Protein AF-A0A2D5E3L3-F1 (afdb_monomer_lite)

Foldseek 3Di:
DDPLVVLLVCLVVDQEDELQPLCPVSQDLVSLQPGAHEYEAAQLLLVLLLVLCCLQPQPDDDCVGCVPCPSVVCRVVSVPDDLQVSSVCCLPDPPSSVSSLVSNLCSVPRNVHPYYHYLQCCLPPVLVSVQCVCVSVVHDSPCSVVVNVCPPLVNVVVVRVSSPPSDRPCSVVRHDPVSLVSCCVVCVVSCVSVVHDRDD

Sequence (200 aa):
MNYSKRGAWHLRACRVVMIMDHHPPNASPEMLARTTLVHVTRDPRGILASMLKSQRETHPLGPRYDTLGEMARNRPLLQNLDDADGYRLLLEKSTLLALAIESMIRLEEVGCPVDRIDFRDISTDPGNAIERILRGIGVSTDDVESLADEFSFAKLHQGNPHYRRGNPDSWQEELPDDVIRGFEEKWGHELKTLGYSATT

Structure (mmCIF, N/CA/C/O backbone):
data_AF-A0A2D5E3L3-F1
#
_entry.id   AF-A0A2D5E3L3-F1
#
loop_
_atom_site.group_PDB
_atom_site.id
_atom_site.type_symbol
_atom_site.label_atom_id
_atom_site.label_alt_id
_atom_site.label_comp_id
_atom_site.label_asym_id
_atom_site.label_entity_id
_atom_site.label_seq_id
_atom_site.pdbx_PDB_ins_code
_atom_site.Cartn_x
_atom_site.Cartn_y
_atom_site.Cartn_z
_atom_site.occupancy
_atom_site.B_iso_or_equiv
_atom_site.auth_seq_id
_atom_site.auth_comp_id
_atom_site.auth_asym_id
_atom_site.auth_atom_id
_atom_site.pdbx_PDB_model_num
ATOM 1 N N . MET A 1 1 ? -9.335 23.818 -7.874 1.00 35.38 1 MET A N 1
ATOM 2 C CA . MET A 1 1 ? -10.198 23.322 -6.775 1.00 35.38 1 MET A CA 1
ATOM 3 C C . MET A 1 1 ? -9.299 23.117 -5.559 1.00 35.38 1 MET A C 1
ATOM 5 O O . MET A 1 1 ? -8.257 22.500 -5.713 1.00 35.38 1 MET A O 1
ATOM 9 N N . ASN A 1 2 ? -9.600 23.735 -4.414 1.00 28.56 2 ASN A N 1
ATOM 10 C CA . ASN A 1 2 ? -8.670 23.841 -3.277 1.00 28.56 2 ASN A CA 1
ATOM 11 C C . ASN A 1 2 ? -8.584 22.506 -2.504 1.00 28.56 2 ASN A C 1
ATOM 13 O O . ASN A 1 2 ? -9.492 22.176 -1.739 1.00 28.56 2 ASN A O 1
ATOM 17 N N . TYR A 1 3 ? -7.518 21.729 -2.725 1.00 36.19 3 TYR A N 1
ATOM 18 C CA . TYR A 1 3 ? -7.307 20.392 -2.143 1.00 36.19 3 TYR A CA 1
ATOM 19 C C . TYR A 1 3 ? -7.198 20.397 -0.605 1.00 36.19 3 TYR A C 1
ATOM 21 O O . TYR A 1 3 ? -7.532 19.397 0.029 1.00 36.19 3 TYR A O 1
ATOM 29 N N . SER A 1 4 ? -6.850 21.536 0.009 1.00 41.84 4 SER A N 1
ATOM 30 C CA . SER A 1 4 ? -6.738 21.683 1.470 1.00 41.84 4 SER A CA 1
ATOM 31 C C . SER A 1 4 ? -8.055 21.458 2.218 1.00 41.84 4 SER A C 1
ATOM 33 O O . SER A 1 4 ? -8.056 20.963 3.342 1.00 41.84 4 SER A O 1
ATOM 35 N N . LYS A 1 5 ? -9.203 21.756 1.593 1.00 36.62 5 LYS A N 1
ATOM 36 C CA . LYS A 1 5 ? -10.511 21.560 2.232 1.00 36.62 5 LYS A CA 1
ATOM 37 C C . LYS A 1 5 ? -10.951 20.095 2.247 1.00 36.62 5 LYS A C 1
ATOM 39 O O . LYS A 1 5 ? -11.719 19.735 3.126 1.00 36.62 5 LYS A O 1
ATOM 44 N N . ARG A 1 6 ? -10.479 19.233 1.335 1.00 43.97 6 ARG A N 1
ATOM 45 C CA . ARG A 1 6 ? -10.877 17.809 1.324 1.00 43.97 6 ARG A CA 1
ATOM 46 C C . ARG A 1 6 ? -10.203 16.991 2.427 1.00 43.97 6 ARG A C 1
ATOM 48 O O . ARG A 1 6 ? -10.877 16.147 3.001 1.00 43.97 6 ARG A O 1
ATOM 55 N N . GLY A 1 7 ? -8.944 17.276 2.773 1.00 46.84 7 GLY A N 1
ATOM 56 C CA . GLY A 1 7 ? -8.207 16.523 3.802 1.00 46.84 7 GLY A CA 1
ATOM 57 C C . GLY A 1 7 ? -8.892 16.534 5.175 1.00 46.84 7 GLY A C 1
ATOM 58 O O . GLY A 1 7 ? -9.075 15.485 5.783 1.00 46.84 7 GLY A O 1
ATOM 59 N N . ALA A 1 8 ? -9.383 17.701 5.609 1.00 44.09 8 ALA A N 1
ATOM 60 C CA . ALA A 1 8 ? -10.059 17.859 6.899 1.00 44.09 8 ALA A CA 1
ATOM 61 C C . ALA A 1 8 ? -11.408 17.127 6.995 1.00 44.09 8 ALA A C 1
ATOM 63 O O . ALA A 1 8 ? -11.760 16.609 8.051 1.00 44.09 8 ALA A O 1
ATOM 64 N N . TRP A 1 9 ? -12.180 17.098 5.904 1.00 40.19 9 TRP A N 1
ATOM 65 C CA . TRP A 1 9 ? -13.462 16.387 5.861 1.00 40.19 9 TRP A CA 1
ATOM 66 C C . TRP A 1 9 ? -13.275 14.881 5.682 1.00 40.19 9 TRP A C 1
ATOM 68 O O . TRP A 1 9 ? -14.024 14.111 6.272 1.00 40.19 9 TRP A O 1
ATOM 78 N N . HIS A 1 10 ? -12.259 14.469 4.922 1.00 50.12 10 HIS A N 1
ATOM 79 C CA . HIS A 1 10 ? -11.917 13.065 4.740 1.00 50.12 10 HIS A CA 1
ATOM 80 C C . HIS A 1 10 ? -11.450 12.434 6.054 1.00 50.12 10 HIS A C 1
ATOM 82 O O . HIS A 1 10 ? -12.023 11.434 6.442 1.00 50.12 10 HIS A O 1
ATOM 88 N N . LEU A 1 11 ? -10.549 13.060 6.820 1.00 48.69 11 LEU A N 1
ATOM 89 C CA . LEU A 1 11 ? -10.131 12.530 8.130 1.00 48.69 11 LEU A CA 1
ATOM 90 C C . LEU A 1 11 ? -11.222 12.600 9.210 1.00 48.69 11 LEU A C 1
ATOM 92 O O . LEU A 1 11 ? -11.260 11.770 10.111 1.00 48.69 11 LEU A O 1
ATOM 96 N N . ARG A 1 12 ? -12.162 13.552 9.115 1.00 47.97 12 ARG A N 1
ATOM 97 C CA . ARG A 1 12 ? -13.342 13.576 10.000 1.00 47.97 12 ARG A CA 1
ATOM 98 C C . ARG A 1 12 ? -14.332 12.438 9.724 1.00 47.97 12 ARG A C 1
ATOM 100 O O . ARG A 1 12 ? -15.100 12.105 10.623 1.00 47.97 12 ARG A O 1
ATOM 107 N N . ALA A 1 13 ? -14.342 11.881 8.511 1.00 47.16 13 ALA A N 1
ATOM 108 C CA . ALA A 1 13 ? -15.278 10.838 8.081 1.00 47.16 13 ALA A CA 1
ATOM 109 C C . ALA A 1 13 ? -14.630 9.446 7.945 1.00 47.16 13 ALA A C 1
ATOM 111 O O . ALA A 1 13 ? -15.299 8.438 8.148 1.00 47.16 13 ALA A O 1
ATOM 112 N N . CYS A 1 14 ? -13.335 9.384 7.638 1.00 54.25 14 CYS A N 1
ATOM 113 C CA . CYS A 1 14 ? -12.550 8.171 7.455 1.00 54.25 14 CYS A CA 1
ATOM 114 C C . CYS A 1 14 ? -11.608 8.017 8.649 1.00 54.25 14 CYS A C 1
ATOM 116 O O . CYS A 1 14 ? -10.538 8.617 8.706 1.00 54.25 14 CYS A O 1
ATOM 118 N N . ARG A 1 15 ? -12.047 7.209 9.617 1.00 63.22 15 ARG A N 1
ATOM 119 C CA . ARG A 1 15 ? -11.246 6.770 10.771 1.00 63.22 15 ARG A CA 1
ATOM 120 C C . ARG A 1 15 ? -10.336 5.583 10.436 1.00 63.22 15 ARG A C 1
ATOM 122 O O . ARG A 1 15 ? -9.608 5.118 11.298 1.00 63.22 15 ARG A O 1
ATOM 129 N N . VAL A 1 16 ? -10.388 5.093 9.198 1.00 65.56 16 VAL A N 1
ATOM 130 C CA . VAL A 1 16 ? -9.480 4.082 8.646 1.00 65.56 16 VAL A CA 1
ATOM 131 C C . VAL A 1 16 ? -8.620 4.781 7.603 1.00 65.56 16 VAL A C 1
ATOM 133 O O . VAL A 1 16 ? -9.177 5.409 6.702 1.00 65.56 16 VAL A O 1
ATOM 136 N N . VAL A 1 17 ? -7.298 4.694 7.739 1.00 66.25 17 VAL A N 1
ATOM 137 C CA . VAL A 1 17 ? -6.346 5.260 6.772 1.00 66.25 17 VAL A CA 1
ATOM 138 C C . VAL A 1 17 ? -5.588 4.121 6.113 1.00 66.25 17 VAL A C 1
ATOM 140 O O . VAL A 1 17 ? -4.998 3.279 6.794 1.00 66.25 17 VAL A O 1
ATOM 143 N N . MET A 1 18 ? -5.641 4.090 4.785 1.00 67.50 18 MET A N 1
ATOM 144 C CA . MET A 1 18 ? -5.058 3.034 3.966 1.00 67.50 18 MET A CA 1
ATOM 145 C C . MET A 1 18 ? -3.671 3.428 3.449 1.00 67.50 18 MET A C 1
ATOM 147 O O . MET A 1 18 ? -3.381 4.598 3.212 1.00 67.50 18 MET A O 1
ATOM 151 N N . ILE A 1 19 ? -2.863 2.409 3.147 1.00 57.47 19 ILE A N 1
ATOM 152 C CA . ILE A 1 19 ? -1.499 2.454 2.574 1.00 57.47 19 ILE A CA 1
ATOM 153 C C . ILE A 1 19 ? -1.327 3.463 1.415 1.00 57.47 19 ILE A C 1
ATOM 155 O O . ILE A 1 19 ? -0.241 3.995 1.200 1.00 57.47 19 ILE A O 1
ATOM 159 N N . MET A 1 20 ? -2.394 3.704 0.644 1.00 55.12 20 MET A N 1
ATOM 160 C CA . MET A 1 20 ? -2.412 4.519 -0.580 1.00 55.12 20 MET A CA 1
ATOM 161 C C . MET A 1 20 ? -3.377 5.709 -0.493 1.00 55.12 20 MET A C 1
ATOM 163 O O . MET A 1 20 ? -3.682 6.322 -1.518 1.00 55.12 20 MET A O 1
ATOM 167 N N . ASP A 1 21 ? -3.892 6.061 0.688 1.00 53.91 21 ASP A N 1
ATOM 168 C CA . ASP A 1 21 ? -4.568 7.348 0.819 1.00 53.91 21 ASP A CA 1
ATOM 169 C C . ASP A 1 21 ? -3.501 8.410 0.562 1.00 53.91 21 ASP A C 1
ATOM 171 O O . ASP A 1 21 ? -2.666 8.684 1.403 1.00 53.91 21 ASP A O 1
ATOM 175 N N . HIS A 1 22 ? -3.444 8.972 -0.644 1.00 46.47 22 HIS A N 1
ATOM 176 C CA . HIS A 1 22 ? -2.397 9.913 -1.064 1.00 46.47 22 HIS A CA 1
ATOM 177 C C . HIS A 1 22 ? -2.663 11.349 -0.572 1.00 46.47 22 HIS A C 1
ATOM 179 O O . HIS A 1 22 ? -2.295 12.337 -1.212 1.00 46.47 22 HIS A O 1
ATOM 185 N N . HIS A 1 23 ? -3.329 11.486 0.575 1.00 46.00 23 HIS A N 1
ATOM 186 C CA . HIS A 1 23 ? -3.684 12.765 1.183 1.00 46.00 23 HIS A CA 1
ATOM 187 C C . HIS A 1 23 ? -3.379 12.981 2.686 1.00 46.00 23 HIS A C 1
ATOM 189 O O . HIS A 1 23 ? -3.618 14.111 3.126 1.00 46.00 23 HIS A O 1
ATOM 195 N N . PRO A 1 24 ? -2.759 12.071 3.473 1.00 45.06 24 PRO A N 1
ATOM 196 C CA . PRO A 1 24 ? -2.183 12.450 4.749 1.00 45.06 24 PRO A CA 1
ATOM 197 C C . PRO A 1 24 ? -1.051 13.482 4.626 1.00 45.06 24 PRO A C 1
ATOM 199 O O . PRO A 1 24 ? -0.939 14.239 5.589 1.00 45.06 24 PRO A O 1
ATOM 202 N N . PRO A 1 25 ? -0.298 13.695 3.507 1.00 46.97 25 PRO A N 1
ATOM 203 C CA . PRO A 1 25 ? 0.613 14.846 3.440 1.00 46.97 25 PRO A CA 1
ATOM 204 C C . PRO A 1 25 ? -0.103 16.198 3.600 1.00 46.97 25 PRO A C 1
ATOM 206 O O . PRO A 1 25 ? 0.522 17.164 4.022 1.00 46.97 25 PRO A O 1
ATOM 209 N N . ASN A 1 26 ? -1.419 16.267 3.362 1.00 52.16 26 ASN A N 1
ATOM 210 C CA . ASN A 1 26 ? -2.200 17.497 3.529 1.00 52.16 26 ASN A CA 1
ATOM 211 C C . ASN A 1 26 ? -2.910 17.612 4.888 1.00 52.16 26 ASN A C 1
ATOM 213 O O . ASN A 1 26 ? -3.549 18.632 5.153 1.00 52.16 26 ASN A O 1
ATOM 217 N N . ALA A 1 27 ? -2.836 16.590 5.740 1.00 61.41 27 ALA A N 1
ATOM 218 C CA . ALA A 1 27 ? -3.304 16.683 7.114 1.00 61.41 27 ALA A CA 1
ATOM 219 C C . ALA A 1 27 ? -2.216 17.336 7.962 1.00 61.41 27 ALA A C 1
ATOM 221 O O . ALA A 1 27 ? -1.055 16.926 7.896 1.00 61.41 27 ALA A O 1
ATOM 222 N N . SER A 1 28 ? -2.557 18.356 8.749 1.00 72.31 28 SER A N 1
ATOM 223 C CA . SER A 1 28 ? -1.582 18.927 9.679 1.00 72.31 28 SER A CA 1
ATOM 224 C C . SER A 1 28 ? -1.271 17.915 10.795 1.00 72.31 28 SER A C 1
A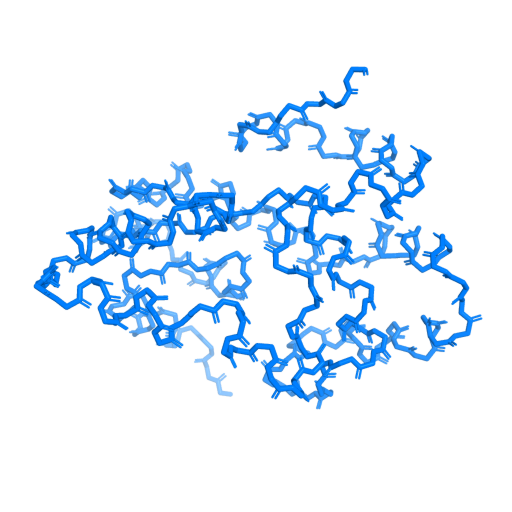TOM 226 O O . SER A 1 28 ? -2.141 17.098 11.121 1.00 72.31 28 SER A O 1
ATOM 228 N N . PRO A 1 29 ? -0.064 17.930 11.390 1.00 76.19 29 PRO A N 1
ATOM 229 C CA . PRO A 1 29 ? 0.255 17.091 12.547 1.00 76.19 29 PRO A CA 1
ATOM 230 C C . PRO A 1 29 ? -0.804 17.174 13.657 1.00 76.19 29 PRO A C 1
ATOM 232 O O . PRO A 1 29 ? -1.205 16.158 14.213 1.00 76.19 29 PRO A O 1
ATOM 235 N N . GLU A 1 30 ? -1.344 18.369 13.909 1.00 77.62 30 GLU A N 1
ATOM 236 C CA . GLU A 1 30 ? -2.382 18.599 14.919 1.00 77.62 30 GLU A CA 1
ATOM 237 C C . GLU A 1 30 ? -3.710 17.924 14.561 1.00 77.62 30 GLU A C 1
ATOM 239 O O . GLU A 1 30 ? -4.467 17.543 15.451 1.00 77.62 30 GLU A O 1
ATOM 244 N N . MET A 1 31 ? -4.024 17.804 13.269 1.00 76.19 31 MET A N 1
ATOM 245 C CA . MET A 1 31 ? -5.219 17.105 12.806 1.00 76.19 31 MET A CA 1
ATOM 246 C C . MET A 1 31 ? -5.063 15.594 12.947 1.00 76.19 31 MET A C 1
ATOM 248 O O . MET A 1 31 ? -5.985 14.945 13.437 1.00 76.19 31 MET A O 1
ATOM 252 N N . LEU A 1 32 ? -3.908 15.052 12.550 1.00 76.44 32 LEU A N 1
ATOM 253 C CA . LEU A 1 32 ? -3.607 13.626 12.690 1.00 76.44 32 LEU A CA 1
ATOM 254 C C . LEU A 1 32 ? -3.669 13.207 14.162 1.00 76.44 32 LEU A C 1
ATOM 256 O O . LEU A 1 32 ? -4.454 12.331 14.500 1.00 76.44 32 LEU A O 1
ATOM 260 N N . ALA A 1 33 ? -2.979 13.933 15.045 1.00 76.62 33 ALA A N 1
ATOM 261 C CA . ALA A 1 33 ? -2.922 13.634 16.478 1.00 76.62 33 ALA A CA 1
ATOM 262 C C . ALA A 1 33 ? -4.274 13.740 17.218 1.00 76.62 33 ALA A C 1
ATOM 264 O O . ALA 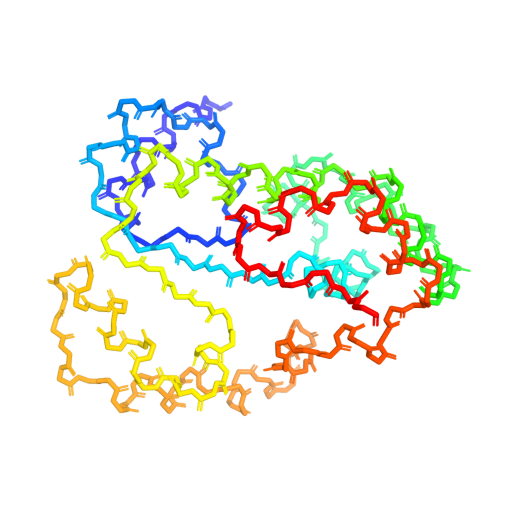A 1 33 ? -4.405 13.281 18.349 1.00 76.62 33 ALA A O 1
ATOM 265 N N . ARG A 1 34 ? -5.284 14.393 16.625 1.00 77.50 34 ARG A N 1
ATOM 266 C CA . ARG A 1 34 ? -6.628 14.560 17.218 1.00 77.50 34 ARG A CA 1
ATOM 267 C C . ARG A 1 34 ? -7.677 13.624 16.629 1.00 77.50 34 ARG A C 1
ATOM 269 O O . ARG A 1 34 ? -8.828 13.664 17.065 1.00 77.50 34 ARG A O 1
ATOM 276 N N . THR A 1 35 ? -7.320 12.847 15.614 1.00 77.31 35 THR A N 1
ATOM 277 C CA . THR A 1 35 ? -8.258 11.968 14.919 1.00 77.31 35 THR A CA 1
ATOM 278 C C . THR A 1 35 ? -8.094 10.550 15.451 1.00 77.31 35 THR A C 1
ATOM 280 O O . THR A 1 35 ? -6.980 10.068 15.598 1.00 77.31 35 THR A O 1
ATOM 283 N N . THR A 1 36 ? -9.198 9.863 15.743 1.00 81.19 36 THR A N 1
ATOM 284 C CA . THR A 1 36 ? -9.159 8.417 16.001 1.00 81.19 36 THR A CA 1
ATOM 285 C C . THR A 1 36 ? -8.894 7.699 14.684 1.00 81.19 36 THR A C 1
ATOM 287 O O . THR A 1 36 ? -9.712 7.802 13.768 1.00 81.19 36 THR A O 1
ATOM 290 N N . LEU A 1 37 ? -7.762 7.001 14.596 1.00 85.44 37 LEU A N 1
ATOM 291 C CA . LEU A 1 37 ? -7.298 6.341 13.379 1.00 85.44 37 LEU A CA 1
ATOM 292 C C . LEU A 1 37 ? -7.040 4.856 13.634 1.00 85.44 37 LEU A C 1
ATOM 294 O O . LEU A 1 37 ? -6.372 4.506 14.599 1.00 85.44 37 LEU A O 1
ATOM 298 N N . VAL A 1 38 ? -7.510 4.006 12.732 1.00 89.06 38 VAL A N 1
ATOM 299 C CA . VAL A 1 38 ? -6.985 2.659 12.511 1.00 89.06 38 VAL A CA 1
ATOM 300 C C . VAL A 1 38 ? -6.103 2.734 11.273 1.00 89.06 38 VAL A C 1
ATOM 302 O O . VAL A 1 38 ? -6.556 3.179 10.213 1.00 89.06 38 VAL A O 1
ATOM 305 N N . HIS A 1 39 ? -4.842 2.338 11.407 1.00 90.00 39 HIS A N 1
ATOM 306 C CA . HIS A 1 39 ? -3.888 2.380 10.306 1.00 90.00 39 HIS A CA 1
ATOM 307 C C . HIS A 1 39 ? -3.756 0.998 9.678 1.00 90.00 39 HIS A C 1
ATOM 309 O O . HIS A 1 39 ? -3.364 0.038 10.341 1.00 90.00 39 HIS A O 1
ATOM 315 N N . VAL A 1 40 ? -4.086 0.898 8.391 1.00 90.56 40 VAL A N 1
ATOM 316 C CA . VAL A 1 40 ? -3.851 -0.322 7.620 1.00 90.56 40 VAL A CA 1
ATOM 317 C C . VAL A 1 40 ? -2.485 -0.222 6.957 1.00 90.56 40 VAL A C 1
ATOM 319 O O . VAL A 1 40 ? -2.252 0.704 6.181 1.00 90.56 40 VAL A O 1
ATOM 322 N N . THR A 1 41 ? -1.599 -1.179 7.234 1.00 92.12 41 THR A N 1
ATOM 323 C CA . THR A 1 41 ? -0.235 -1.229 6.682 1.00 92.12 41 THR A CA 1
ATOM 324 C C . THR A 1 41 ? -0.044 -2.390 5.719 1.00 92.12 41 THR A C 1
ATOM 326 O O . THR A 1 41 ? -0.832 -3.331 5.674 1.00 92.12 41 THR A O 1
ATOM 329 N N . ARG A 1 42 ? 1.016 -2.327 4.914 1.00 93.50 42 ARG A N 1
ATOM 330 C CA . ARG A 1 42 ? 1.516 -3.454 4.121 1.00 93.50 42 ARG A CA 1
ATOM 331 C C . ARG A 1 42 ? 3.012 -3.308 3.944 1.00 93.50 42 ARG A C 1
ATOM 333 O O . ARG A 1 42 ? 3.497 -2.184 3.822 1.00 93.50 42 ARG A O 1
ATOM 340 N N . ASP A 1 43 ? 3.712 -4.436 3.864 1.00 94.75 43 ASP A N 1
ATOM 341 C CA . ASP A 1 43 ? 5.134 -4.458 3.533 1.00 94.75 43 ASP A CA 1
ATOM 342 C C . ASP A 1 43 ? 5.392 -3.644 2.245 1.00 94.75 43 ASP A C 1
ATOM 344 O O . ASP A 1 43 ? 4.813 -3.965 1.196 1.00 94.75 43 ASP A O 1
ATOM 348 N N . PRO A 1 44 ? 6.235 -2.594 2.290 1.00 95.06 44 PRO A N 1
ATOM 349 C CA . PRO A 1 44 ? 6.561 -1.780 1.124 1.00 95.06 44 PRO A CA 1
ATOM 350 C C . PRO A 1 44 ? 7.077 -2.565 -0.088 1.00 95.06 44 PRO A C 1
ATOM 352 O O . PRO A 1 44 ? 6.816 -2.172 -1.228 1.00 95.06 44 PRO A O 1
ATOM 355 N N . ARG A 1 45 ? 7.724 -3.716 0.122 1.00 95.50 45 ARG A N 1
ATOM 356 C CA . ARG A 1 45 ? 8.134 -4.625 -0.962 1.00 95.50 45 ARG A CA 1
ATOM 357 C C . ARG A 1 45 ? 6.915 -5.258 -1.635 1.00 95.50 45 ARG A C 1
ATOM 359 O O . ARG A 1 45 ? 6.828 -5.312 -2.860 1.00 95.50 45 ARG A O 1
ATOM 366 N N . GLY A 1 46 ? 5.908 -5.631 -0.846 1.00 94.19 46 GLY A N 1
ATOM 367 C CA . GLY A 1 46 ? 4.592 -6.057 -1.328 1.00 94.19 46 GLY A CA 1
ATOM 368 C C . GLY A 1 46 ? 3.847 -4.969 -2.108 1.00 94.19 46 GLY A C 1
ATOM 369 O O . GLY A 1 46 ? 3.134 -5.279 -3.069 1.00 94.19 46 GLY A O 1
ATOM 370 N N . ILE A 1 47 ? 4.027 -3.697 -1.737 1.00 93.62 47 ILE A N 1
ATOM 371 C CA . ILE A 1 47 ? 3.500 -2.557 -2.501 1.00 93.62 47 ILE A CA 1
ATOM 372 C C . ILE A 1 47 ? 4.187 -2.499 -3.868 1.00 93.62 47 ILE A C 1
ATOM 374 O O . ILE A 1 47 ? 3.483 -2.557 -4.874 1.00 93.62 47 ILE A O 1
ATOM 378 N N . LEU A 1 48 ? 5.525 -2.484 -3.927 1.00 95.00 48 LEU A N 1
ATOM 379 C CA . LEU A 1 48 ? 6.283 -2.487 -5.189 1.00 95.00 48 LEU A CA 1
ATOM 380 C C . LEU A 1 48 ? 5.887 -3.662 -6.099 1.00 95.00 48 LEU A C 1
ATOM 382 O O . LEU A 1 48 ? 5.576 -3.456 -7.275 1.00 95.00 48 LEU A O 1
ATOM 386 N N . ALA A 1 49 ? 5.802 -4.874 -5.544 1.00 93.88 49 ALA A N 1
ATOM 387 C CA . ALA A 1 49 ? 5.361 -6.069 -6.266 1.00 93.88 49 ALA A CA 1
ATOM 388 C C . ALA A 1 49 ? 3.959 -5.886 -6.881 1.00 93.88 49 ALA A C 1
ATOM 390 O O . ALA A 1 49 ? 3.687 -6.276 -8.018 1.00 93.88 49 ALA A O 1
ATOM 391 N N . SER A 1 50 ? 3.055 -5.232 -6.145 1.00 91.75 50 SER A N 1
ATOM 392 C CA . SER A 1 50 ? 1.710 -4.896 -6.616 1.00 91.75 50 SER A CA 1
ATOM 393 C C . SER A 1 50 ? 1.684 -3.748 -7.633 1.00 91.75 50 SER A C 1
ATOM 395 O O . SER A 1 50 ? 0.773 -3.704 -8.466 1.00 91.75 50 SER A O 1
ATOM 397 N N . MET A 1 51 ? 2.646 -2.824 -7.566 1.00 92.19 51 MET A N 1
ATOM 398 C CA . MET A 1 51 ? 2.694 -1.625 -8.403 1.00 92.19 51 MET A CA 1
ATOM 399 C C . MET A 1 51 ? 2.978 -1.936 -9.867 1.00 92.19 51 MET A C 1
ATOM 401 O O . MET A 1 51 ? 2.429 -1.267 -10.738 1.00 92.19 51 MET A O 1
ATOM 405 N N . LEU A 1 52 ? 3.777 -2.965 -10.161 1.00 94.25 52 LEU A N 1
ATOM 406 C CA . LEU A 1 52 ? 4.099 -3.309 -11.546 1.00 94.25 52 LEU A CA 1
ATOM 407 C C . LEU A 1 52 ? 2.837 -3.545 -12.376 1.00 94.25 52 LEU A C 1
ATOM 409 O O . LEU A 1 52 ? 2.602 -2.855 -13.367 1.00 94.25 52 LEU A O 1
ATOM 413 N N . LYS A 1 53 ? 1.968 -4.452 -11.924 1.00 91.44 53 LYS A N 1
ATOM 414 C CA . LYS A 1 53 ? 0.724 -4.762 -12.638 1.00 91.44 53 LYS A CA 1
ATOM 415 C C . LYS A 1 53 ? -0.258 -3.580 -12.634 1.00 91.44 53 LYS A C 1
ATOM 417 O O . LYS A 1 53 ? -0.954 -3.358 -13.629 1.00 91.44 53 LYS A O 1
ATOM 422 N N . SER A 1 54 ? -0.315 -2.807 -11.542 1.00 89.31 54 SER A N 1
ATOM 423 C CA . SER A 1 54 ? -1.214 -1.648 -11.450 1.00 89.31 54 SER A CA 1
ATOM 424 C C . SER A 1 54 ? -0.850 -0.551 -12.441 1.00 89.31 54 SER A C 1
ATOM 426 O O . SER A 1 54 ? -1.713 -0.096 -13.198 1.00 89.31 54 SER A O 1
ATOM 428 N N . GLN A 1 55 ? 0.428 -0.179 -12.494 1.00 91.38 55 GLN A N 1
ATOM 429 C CA . GLN A 1 55 ? 0.915 0.851 -13.398 1.00 91.38 55 GLN A CA 1
ATOM 430 C C . GLN A 1 55 ? 0.950 0.365 -14.847 1.00 91.38 55 GLN A C 1
ATOM 432 O O . GLN A 1 55 ? 0.641 1.156 -15.739 1.00 91.38 55 GLN A O 1
ATOM 437 N N . ARG A 1 56 ? 1.253 -0.917 -15.091 1.00 92.88 56 ARG A N 1
ATOM 438 C CA . ARG A 1 56 ? 1.341 -1.488 -16.442 1.00 92.88 56 ARG A CA 1
ATOM 439 C C . ARG A 1 56 ? -0.016 -1.586 -17.137 1.00 92.88 56 ARG A C 1
ATOM 441 O O . ARG A 1 56 ? -0.110 -1.218 -18.306 1.00 92.88 56 ARG A O 1
ATOM 448 N N . GLU A 1 57 ? -1.063 -2.053 -16.451 1.00 88.88 57 GLU A N 1
ATOM 449 C CA . GLU A 1 57 ? -2.304 -2.391 -17.168 1.00 88.88 57 GLU A CA 1
ATOM 450 C C . GLU A 1 57 ? -3.608 -2.347 -16.365 1.00 88.88 57 GLU A C 1
ATOM 452 O O . GLU A 1 57 ? -4.644 -2.062 -16.960 1.00 88.88 57 GLU A O 1
ATOM 457 N N . THR A 1 58 ? -3.618 -2.601 -15.051 1.00 84.44 58 THR A N 1
ATOM 458 C CA . THR A 1 58 ? -4.917 -2.790 -14.376 1.00 84.44 58 THR A CA 1
ATOM 459 C C . THR A 1 58 ? -5.579 -1.485 -13.974 1.00 84.44 58 THR A C 1
ATOM 461 O O . THR A 1 58 ? -6.799 -1.405 -14.012 1.00 84.44 58 THR A O 1
ATOM 464 N N . HIS A 1 59 ? -4.829 -0.445 -13.597 1.00 83.62 59 HIS A N 1
ATOM 465 C CA . HIS A 1 59 ? -5.446 0.795 -13.116 1.00 83.62 59 HIS A CA 1
ATOM 466 C C . HIS A 1 59 ? -5.753 1.764 -14.266 1.00 83.62 59 HIS A C 1
ATOM 468 O O . HIS A 1 59 ? -4.885 2.013 -15.108 1.00 83.62 59 HIS A O 1
ATOM 474 N N . PRO A 1 60 ? -6.952 2.364 -14.328 1.00 84.75 60 PRO A N 1
ATOM 475 C CA . PRO A 1 60 ? -7.258 3.347 -15.360 1.00 84.75 60 PRO A CA 1
ATOM 476 C C . PRO A 1 60 ? -6.378 4.594 -15.197 1.00 84.75 60 PRO A C 1
ATOM 478 O O . PRO A 1 60 ? -6.055 5.003 -14.081 1.00 84.75 60 PRO A O 1
ATOM 481 N N . LEU A 1 61 ? -6.003 5.217 -16.317 1.00 85.19 61 LEU A N 1
ATOM 482 C CA . LEU A 1 61 ? -5.399 6.549 -16.278 1.00 85.19 61 LEU A CA 1
ATOM 483 C C . LEU A 1 61 ? -6.479 7.573 -15.942 1.00 85.19 61 LEU A C 1
ATOM 485 O O . LEU A 1 61 ? -7.609 7.487 -16.423 1.00 85.19 61 LEU A O 1
ATOM 489 N N . GLY A 1 62 ? -6.128 8.565 -15.135 1.00 77.81 62 GLY A N 1
ATOM 490 C CA . GLY A 1 62 ? -7.015 9.682 -14.854 1.00 77.81 62 GLY A CA 1
ATOM 491 C C . GLY A 1 62 ? -6.778 10.294 -13.482 1.00 77.81 62 GLY A C 1
ATOM 492 O O . GLY A 1 62 ? -6.164 9.671 -12.619 1.00 77.81 62 GLY A O 1
ATOM 493 N N . PRO A 1 63 ? -7.332 11.489 -13.234 1.00 69.94 63 PRO A N 1
ATOM 494 C CA . PRO A 1 63 ? -7.037 12.290 -12.045 1.00 69.94 63 PRO A CA 1
ATOM 495 C C . PRO A 1 63 ? -7.462 11.636 -10.723 1.00 69.94 63 PRO A C 1
ATOM 497 O O . PRO A 1 63 ? -7.094 12.120 -9.658 1.00 69.94 63 PRO A O 1
ATOM 500 N N . ARG A 1 64 ? -8.258 10.560 -10.774 1.00 70.94 64 ARG A N 1
ATOM 501 C CA . ARG A 1 64 ? -8.663 9.781 -9.599 1.00 70.94 64 ARG A CA 1
ATOM 502 C C . ARG A 1 64 ? -7.627 8.734 -9.183 1.00 70.94 64 ARG A C 1
ATOM 504 O O . ARG A 1 64 ? -7.515 8.467 -7.996 1.00 70.94 64 ARG A O 1
ATOM 511 N N . TYR A 1 65 ? -6.924 8.138 -10.140 1.00 72.38 65 TYR A N 1
ATOM 512 C CA . TYR A 1 65 ? -6.039 6.990 -9.906 1.00 72.38 65 TYR A CA 1
ATOM 513 C C . TYR A 1 65 ? -4.570 7.339 -10.142 1.00 72.38 65 TYR A C 1
ATOM 515 O O . TYR A 1 65 ? -3.697 6.756 -9.517 1.00 72.38 65 TYR A O 1
ATOM 523 N N . ASP A 1 66 ? -4.305 8.313 -11.012 1.00 80.69 66 ASP A N 1
ATOM 524 C CA . ASP A 1 66 ? -2.976 8.785 -11.386 1.00 80.69 66 ASP A CA 1
ATOM 525 C C . ASP A 1 66 ? -2.791 10.257 -11.008 1.00 80.69 66 ASP A C 1
ATOM 527 O O . ASP A 1 66 ? -2.591 11.136 -11.847 1.00 80.69 66 ASP A O 1
ATOM 531 N N . THR A 1 67 ? -2.933 10.550 -9.718 1.00 74.25 67 THR A N 1
ATOM 532 C CA . THR A 1 67 ? -2.931 11.923 -9.190 1.00 74.25 67 THR A CA 1
ATOM 533 C C . THR A 1 67 ? -1.628 12.677 -9.467 1.00 74.25 67 THR A C 1
ATOM 535 O O . THR A 1 67 ? -1.654 13.899 -9.597 1.00 74.25 67 THR A O 1
ATOM 538 N N . LEU A 1 68 ? -0.504 11.963 -9.595 1.00 81.38 68 LEU A N 1
ATOM 539 C CA . LEU A 1 68 ? 0.826 12.519 -9.880 1.00 81.38 68 LEU A CA 1
ATOM 540 C C . LEU A 1 68 ? 1.262 12.345 -11.346 1.00 81.38 68 LEU A C 1
ATOM 542 O O . LEU A 1 68 ? 2.390 12.702 -11.708 1.00 81.38 68 LEU A O 1
ATOM 546 N N . GLY A 1 69 ? 0.403 11.773 -12.195 1.00 87.19 69 GLY A N 1
ATOM 547 C CA . GLY A 1 69 ? 0.728 11.446 -13.586 1.00 87.19 69 GLY A CA 1
ATOM 548 C C . GLY A 1 69 ? 1.829 10.386 -13.743 1.00 87.19 69 GLY A C 1
ATOM 549 O O . GLY A 1 69 ? 2.423 10.285 -14.814 1.00 87.19 69 GLY A O 1
ATOM 550 N N . GLU A 1 70 ? 2.189 9.672 -12.672 1.00 90.19 70 GLU A N 1
ATOM 551 C CA . GLU A 1 70 ? 3.263 8.677 -12.675 1.00 90.19 70 GLU A CA 1
ATOM 552 C C . GLU A 1 70 ? 2.891 7.471 -13.535 1.00 90.19 70 GLU A C 1
ATOM 554 O O . GLU A 1 70 ? 3.700 7.045 -14.357 1.00 90.19 70 GLU A O 1
ATOM 559 N N . MET A 1 71 ? 1.657 6.972 -13.423 1.00 91.06 71 MET A N 1
ATOM 560 C CA . MET A 1 71 ? 1.213 5.839 -14.234 1.00 91.06 71 MET A CA 1
ATOM 561 C C . MET A 1 71 ? 1.183 6.204 -15.714 1.00 91.06 71 MET A C 1
ATOM 563 O O . MET A 1 71 ? 1.643 5.420 -16.535 1.00 91.06 71 MET A O 1
ATOM 567 N N . ALA A 1 72 ? 0.705 7.397 -16.071 1.00 92.06 72 ALA A N 1
ATOM 568 C CA . ALA A 1 72 ? 0.695 7.870 -17.450 1.00 92.06 72 ALA A CA 1
ATOM 569 C C . ALA A 1 72 ? 2.111 7.966 -18.041 1.00 92.06 72 ALA A C 1
ATOM 571 O O . ALA A 1 72 ? 2.302 7.624 -19.206 1.00 92.06 72 ALA A O 1
ATOM 572 N N . ARG A 1 73 ? 3.106 8.390 -17.246 1.00 92.44 73 ARG A N 1
ATOM 573 C CA . ARG A 1 73 ? 4.516 8.439 -17.671 1.00 92.44 73 ARG A CA 1
ATOM 574 C C . ARG A 1 73 ? 5.137 7.047 -17.799 1.00 92.44 73 ARG A C 1
ATOM 576 O O . ARG A 1 73 ? 5.824 6.779 -18.779 1.00 92.44 73 ARG A O 1
ATOM 583 N N . ASN A 1 74 ? 4.896 6.171 -16.826 1.00 93.75 74 ASN A N 1
ATOM 584 C CA . ASN A 1 74 ? 5.587 4.886 -16.725 1.00 93.75 74 ASN A CA 1
ATOM 585 C C . ASN A 1 74 ? 4.949 3.790 -17.584 1.00 93.75 74 ASN A C 1
ATOM 587 O O . ASN A 1 74 ? 5.661 2.931 -18.094 1.00 93.75 74 ASN A O 1
ATOM 591 N N . ARG A 1 75 ? 3.624 3.805 -17.777 1.00 94.94 75 ARG A N 1
ATOM 592 C CA . ARG A 1 75 ? 2.880 2.752 -18.487 1.00 94.94 75 ARG A CA 1
ATOM 593 C C . ARG A 1 75 ? 3.452 2.371 -19.855 1.00 94.94 75 ARG A C 1
ATOM 595 O O . ARG A 1 75 ? 3.671 1.177 -20.046 1.00 94.94 75 ARG A O 1
ATOM 602 N N . PRO A 1 76 ? 3.727 3.303 -20.790 1.00 94.69 76 PRO A N 1
ATOM 603 C CA . PRO A 1 76 ? 4.268 2.918 -22.093 1.00 94.69 76 PRO A CA 1
ATOM 604 C C . PRO A 1 76 ? 5.651 2.260 -21.989 1.00 94.69 76 PRO A C 1
ATOM 606 O O . PRO A 1 76 ? 5.975 1.407 -22.807 1.00 94.69 76 PRO A O 1
ATOM 609 N N . LEU A 1 77 ? 6.458 2.606 -20.980 1.00 95.31 77 LEU A N 1
ATOM 610 C CA . LEU A 1 77 ? 7.741 1.943 -20.730 1.00 95.31 77 LEU A CA 1
ATOM 611 C C . LEU A 1 77 ? 7.508 0.539 -20.164 1.00 95.31 77 LEU A C 1
ATOM 613 O O . LEU A 1 77 ? 7.978 -0.443 -20.727 1.00 95.31 77 LEU A O 1
ATOM 617 N N . LEU A 1 78 ? 6.708 0.436 -19.100 1.00 96.31 78 LEU A N 1
ATOM 618 C CA . LEU A 1 78 ? 6.426 -0.817 -18.396 1.00 96.31 78 LEU A CA 1
ATOM 619 C C . LEU A 1 78 ? 5.758 -1.883 -19.271 1.00 96.31 78 LEU A C 1
ATOM 621 O O . LEU A 1 78 ? 5.908 -3.065 -18.983 1.00 96.31 78 LEU A O 1
ATOM 625 N N . GLN A 1 79 ? 5.010 -1.490 -20.303 1.00 95.81 79 GLN A N 1
ATOM 626 C CA . GLN A 1 79 ? 4.401 -2.418 -21.265 1.00 95.81 79 GLN A CA 1
ATOM 627 C C . GLN A 1 79 ? 5.421 -3.078 -22.204 1.00 95.81 79 GLN A C 1
ATOM 629 O O . GLN A 1 79 ? 5.114 -4.115 -22.782 1.00 95.81 79 GLN A O 1
ATOM 634 N N . ASN A 1 80 ? 6.611 -2.491 -22.352 1.00 96.19 80 ASN A N 1
ATOM 635 C CA . ASN A 1 80 ? 7.679 -2.992 -23.220 1.00 96.19 80 ASN A CA 1
ATOM 636 C C . ASN A 1 80 ? 8.847 -3.625 -22.445 1.00 96.19 80 ASN A C 1
ATOM 638 O O . ASN A 1 80 ? 9.745 -4.188 -23.064 1.00 96.19 80 ASN A O 1
ATOM 642 N N . LEU A 1 81 ? 8.852 -3.512 -21.115 1.00 97.19 81 LEU A N 1
ATOM 643 C CA . LEU A 1 81 ? 9.854 -4.119 -20.243 1.00 97.19 81 LEU A CA 1
ATOM 644 C C . LEU A 1 81 ? 9.376 -5.480 -19.743 1.00 97.19 81 LEU A C 1
ATOM 646 O O . LEU A 1 81 ? 8.182 -5.672 -19.486 1.00 97.19 81 LEU A O 1
ATOM 650 N N . ASP A 1 82 ? 10.324 -6.392 -19.533 1.00 97.38 82 ASP A N 1
ATOM 651 C CA . ASP A 1 82 ? 10.061 -7.577 -18.725 1.00 97.38 82 ASP A CA 1
ATOM 652 C C . ASP A 1 82 ? 9.783 -7.198 -17.255 1.00 97.38 82 ASP A C 1
ATOM 654 O O . ASP A 1 82 ? 9.829 -6.028 -16.855 1.00 97.38 82 ASP A O 1
ATOM 658 N N . ASP A 1 83 ? 9.408 -8.184 -16.443 1.00 96.50 83 ASP A N 1
ATOM 659 C CA . ASP A 1 83 ? 9.043 -7.934 -15.048 1.00 96.50 83 ASP A CA 1
ATOM 660 C C . ASP A 1 83 ? 10.226 -7.446 -14.212 1.00 96.50 83 ASP A C 1
ATOM 662 O O . ASP A 1 83 ? 10.062 -6.532 -13.403 1.00 96.50 83 ASP A O 1
ATOM 666 N N . ALA A 1 84 ? 11.421 -7.992 -14.443 1.00 97.44 84 ALA A N 1
ATOM 667 C CA . ALA A 1 84 ? 12.607 -7.632 -13.681 1.00 97.44 84 ALA A CA 1
ATOM 668 C C . ALA A 1 84 ? 12.995 -6.166 -13.924 1.00 97.44 84 ALA A C 1
ATOM 670 O O . ALA A 1 84 ? 13.164 -5.401 -12.971 1.00 97.44 84 ALA A O 1
ATOM 671 N N . ASP A 1 85 ? 13.053 -5.743 -15.185 1.00 98.19 85 ASP A N 1
ATOM 672 C CA . ASP A 1 85 ? 13.339 -4.357 -15.550 1.00 98.19 85 ASP A CA 1
ATOM 673 C C . ASP A 1 85 ? 12.199 -3.411 -15.163 1.00 98.19 85 ASP A C 1
ATOM 675 O O . ASP A 1 85 ? 12.441 -2.270 -14.759 1.00 98.19 85 ASP A O 1
ATOM 679 N N . GLY A 1 86 ? 10.953 -3.887 -15.201 1.00 97.62 86 GLY A N 1
ATOM 680 C CA . GLY A 1 86 ? 9.802 -3.152 -14.689 1.00 97.62 86 GLY A CA 1
ATOM 681 C C . GLY A 1 86 ? 9.921 -2.837 -13.194 1.00 97.62 86 GLY A C 1
ATOM 682 O O . GLY A 1 86 ? 9.685 -1.697 -12.782 1.00 97.62 86 GLY A O 1
ATOM 683 N N . TYR A 1 87 ? 10.331 -3.811 -12.378 1.00 98.00 87 TYR A N 1
ATOM 684 C CA . TYR A 1 87 ? 10.562 -3.593 -10.949 1.00 98.00 87 TYR A CA 1
ATOM 685 C C . TYR A 1 87 ? 11.739 -2.653 -10.681 1.00 98.00 87 TYR A C 1
ATOM 687 O O . TYR A 1 87 ? 11.605 -1.765 -9.838 1.00 98.00 87 TYR A O 1
ATOM 695 N N . ARG A 1 88 ? 12.850 -2.780 -11.420 1.00 97.88 88 ARG A N 1
ATOM 696 C CA . ARG A 1 88 ? 13.991 -1.849 -11.317 1.00 97.88 88 ARG A CA 1
ATOM 697 C C . ARG A 1 88 ? 13.577 -0.413 -11.629 1.00 97.88 88 ARG A C 1
ATOM 699 O O . ARG A 1 88 ? 13.878 0.491 -10.850 1.00 97.88 88 ARG A O 1
ATOM 706 N N . LEU A 1 89 ? 12.826 -0.207 -12.715 1.00 96.56 89 LEU A N 1
ATOM 707 C CA . LEU A 1 89 ? 12.314 1.112 -13.090 1.00 96.56 89 LEU A CA 1
ATOM 708 C C . LEU A 1 89 ? 11.454 1.713 -11.971 1.00 96.56 89 LEU A C 1
ATOM 710 O O . LEU A 1 89 ? 11.613 2.884 -11.630 1.00 96.56 89 LEU A O 1
ATOM 714 N N . LEU A 1 90 ? 10.545 0.925 -11.391 1.00 96.00 90 LEU A N 1
ATOM 715 C CA . LEU A 1 90 ? 9.662 1.394 -10.323 1.00 96.00 90 LEU A CA 1
ATOM 716 C C . LEU A 1 90 ? 10.417 1.685 -9.023 1.00 96.00 90 LEU A C 1
ATOM 718 O O . LEU A 1 90 ? 10.162 2.716 -8.404 1.00 96.00 90 LEU A O 1
ATOM 722 N N . LEU A 1 91 ? 11.371 0.837 -8.639 1.00 96.81 91 LEU A N 1
ATOM 723 C CA . LEU A 1 91 ? 12.242 1.063 -7.484 1.00 96.81 91 LEU A CA 1
ATOM 724 C C . LEU A 1 91 ? 12.993 2.401 -7.602 1.00 96.81 91 LEU A C 1
ATOM 726 O O . LEU A 1 91 ? 13.107 3.166 -6.636 1.00 96.81 91 LEU A O 1
ATOM 730 N N . GLU A 1 92 ? 13.494 2.692 -8.803 1.00 94.94 92 GLU A N 1
ATOM 731 C CA . GLU A 1 92 ? 14.278 3.890 -9.073 1.00 94.94 92 GLU A CA 1
ATOM 732 C C . GLU A 1 92 ? 13.402 5.146 -9.185 1.00 94.94 92 GLU A C 1
ATOM 734 O O . GLU A 1 92 ? 13.727 6.180 -8.598 1.00 94.94 92 GLU A O 1
ATOM 739 N N . LYS A 1 93 ? 12.298 5.072 -9.938 1.00 91.88 93 LYS A N 1
ATOM 740 C CA . LYS A 1 93 ? 11.555 6.253 -10.409 1.00 91.88 93 LYS A CA 1
ATOM 741 C C . LYS A 1 93 ? 10.229 6.507 -9.696 1.00 91.88 93 LYS A C 1
ATOM 743 O O . LYS A 1 93 ? 9.641 7.568 -9.916 1.00 91.88 93 LYS A O 1
ATOM 748 N N . SER A 1 94 ? 9.724 5.575 -8.887 1.00 91.94 94 SER A N 1
ATOM 749 C CA . SER A 1 94 ? 8.399 5.744 -8.290 1.00 91.94 94 SER A CA 1
ATOM 750 C C . SER A 1 94 ? 8.404 6.771 -7.159 1.00 91.94 94 SER A C 1
ATOM 752 O O . SER A 1 94 ? 8.979 6.564 -6.092 1.00 91.94 94 SER A O 1
ATOM 754 N N . THR A 1 95 ? 7.696 7.876 -7.387 1.00 89.50 95 THR A N 1
ATOM 755 C CA . THR A 1 95 ? 7.357 8.862 -6.357 1.00 89.50 95 THR A CA 1
ATOM 756 C C . THR A 1 95 ? 6.208 8.350 -5.489 1.00 89.50 95 THR A C 1
ATOM 758 O O . THR A 1 95 ? 6.189 8.595 -4.287 1.00 89.50 95 THR A O 1
ATOM 761 N N . LEU A 1 96 ? 5.264 7.604 -6.075 1.00 86.75 96 LEU A N 1
ATOM 762 C CA . LEU A 1 96 ? 4.146 7.003 -5.343 1.00 86.75 96 LEU A CA 1
ATOM 763 C C . LEU A 1 96 ? 4.617 6.038 -4.248 1.00 86.75 96 LEU A C 1
ATOM 765 O O . LEU A 1 96 ? 4.074 6.076 -3.147 1.00 86.75 96 LEU A O 1
ATOM 769 N N . LEU A 1 97 ? 5.632 5.214 -4.527 1.00 90.94 97 LEU A N 1
ATOM 770 C CA . LEU A 1 97 ? 6.198 4.289 -3.545 1.00 90.94 97 LEU A CA 1
ATOM 771 C C . LEU A 1 97 ? 6.831 5.037 -2.365 1.00 90.94 97 LEU A C 1
ATOM 773 O O . LEU A 1 97 ? 6.534 4.721 -1.216 1.00 90.94 97 LEU A O 1
ATOM 777 N N . ALA A 1 98 ? 7.652 6.054 -2.646 1.00 90.50 98 ALA A N 1
ATOM 778 C CA . ALA A 1 98 ? 8.277 6.875 -1.609 1.00 90.50 98 ALA A CA 1
ATOM 779 C C . ALA A 1 98 ? 7.221 7.555 -0.721 1.00 90.50 98 ALA A C 1
ATOM 781 O O . ALA A 1 98 ? 7.263 7.428 0.499 1.00 90.50 98 ALA A O 1
ATOM 782 N N . LEU A 1 99 ? 6.209 8.177 -1.334 1.00 86.50 99 LEU A N 1
ATOM 783 C CA . LEU A 1 99 ? 5.121 8.829 -0.604 1.00 86.50 99 LEU A CA 1
ATOM 784 C C . LEU A 1 99 ? 4.288 7.850 0.232 1.00 86.50 99 LEU A C 1
ATOM 786 O O . LEU A 1 99 ? 3.820 8.225 1.304 1.00 86.50 99 LEU A O 1
ATOM 790 N N . ALA A 1 100 ? 4.084 6.616 -0.236 1.00 87.38 100 ALA A N 1
ATOM 791 C CA . ALA A 1 100 ? 3.387 5.593 0.541 1.00 87.38 100 ALA A CA 1
ATOM 792 C C . ALA A 1 100 ? 4.181 5.212 1.803 1.00 87.38 100 ALA A C 1
ATOM 794 O O . ALA A 1 100 ? 3.609 5.142 2.889 1.00 87.38 100 ALA A O 1
ATOM 795 N N . ILE A 1 101 ? 5.501 5.029 1.679 1.00 91.25 101 ILE A N 1
ATOM 796 C CA . ILE A 1 101 ? 6.390 4.721 2.811 1.00 91.25 101 ILE A CA 1
ATOM 797 C C . ILE A 1 101 ? 6.412 5.882 3.813 1.00 91.25 101 ILE A C 1
ATOM 799 O O . ILE A 1 101 ? 6.148 5.674 4.997 1.00 91.25 101 ILE A O 1
ATOM 803 N N . GLU A 1 102 ? 6.648 7.107 3.338 1.00 88.31 102 GLU A N 1
ATOM 804 C CA . GLU A 1 102 ? 6.647 8.320 4.169 1.00 88.31 102 GLU A CA 1
ATOM 805 C C . GLU A 1 102 ? 5.308 8.515 4.891 1.00 88.31 102 GLU A C 1
ATOM 807 O O . GLU A 1 102 ? 5.267 8.852 6.075 1.00 88.31 102 GLU A O 1
ATOM 812 N N . SER A 1 103 ? 4.199 8.273 4.188 1.00 84.69 103 SER A N 1
ATOM 813 C CA . SER A 1 103 ? 2.854 8.342 4.752 1.00 84.69 103 SER A CA 1
ATOM 814 C C . SER A 1 103 ? 2.658 7.340 5.886 1.00 84.69 103 SER A C 1
ATOM 816 O O . SER A 1 103 ? 2.162 7.724 6.946 1.00 84.69 103 SER A O 1
ATOM 818 N N . MET A 1 104 ? 3.053 6.078 5.687 1.00 89.19 104 MET A N 1
ATOM 819 C CA . MET A 1 104 ? 2.924 5.048 6.720 1.00 89.19 104 MET A CA 1
ATOM 820 C C . MET A 1 104 ? 3.723 5.415 7.974 1.00 89.19 104 MET A C 1
ATOM 822 O O . MET A 1 104 ? 3.179 5.352 9.073 1.00 89.19 104 MET A O 1
ATOM 826 N N . ILE A 1 105 ? 4.970 5.871 7.820 1.00 89.44 105 ILE A N 1
ATOM 827 C CA . ILE A 1 105 ? 5.808 6.300 8.952 1.00 89.44 105 ILE A CA 1
ATOM 828 C C . ILE A 1 105 ? 5.154 7.464 9.688 1.00 89.44 105 ILE A C 1
ATOM 830 O O . ILE A 1 105 ? 4.988 7.430 10.903 1.00 89.44 105 ILE A O 1
ATOM 834 N N . ARG A 1 106 ? 4.712 8.481 8.946 1.00 86.06 106 ARG A N 1
ATOM 835 C CA . ARG A 1 106 ? 4.093 9.664 9.539 1.00 86.06 106 ARG A CA 1
ATOM 836 C C . ARG A 1 106 ? 2.821 9.330 10.320 1.00 86.06 106 ARG A C 1
ATOM 838 O O . ARG A 1 106 ? 2.557 9.962 11.342 1.00 86.06 106 ARG A O 1
ATOM 845 N N . LEU A 1 107 ? 2.015 8.382 9.844 1.00 85.69 107 LEU A N 1
ATOM 846 C CA . LEU A 1 107 ? 0.810 7.942 10.549 1.00 85.69 107 LEU A CA 1
ATOM 847 C C . LEU A 1 107 ? 1.159 7.231 11.858 1.00 85.69 107 LEU A C 1
ATOM 849 O O . LEU A 1 107 ? 0.547 7.548 12.874 1.00 85.69 107 LEU A O 1
ATOM 853 N N . GLU A 1 108 ? 2.166 6.359 11.855 1.00 86.44 108 GLU A N 1
ATOM 854 C CA . GLU A 1 108 ? 2.638 5.675 13.065 1.00 86.44 108 GLU A CA 1
ATOM 855 C C . GLU A 1 108 ? 3.242 6.655 14.086 1.00 86.44 108 GLU A C 1
ATOM 857 O O . GLU A 1 108 ? 2.923 6.586 15.269 1.00 86.44 108 GLU A O 1
ATOM 862 N N . GLU A 1 109 ? 4.072 7.604 13.640 1.00 87.25 109 GLU A N 1
ATOM 863 C CA . GLU A 1 109 ? 4.805 8.514 14.533 1.00 87.25 109 GLU A CA 1
ATOM 864 C C . GLU A 1 109 ? 3.967 9.690 15.053 1.00 87.25 109 GLU A C 1
ATOM 866 O O . GLU A 1 109 ? 4.152 10.135 16.185 1.00 87.25 109 GLU A O 1
ATOM 871 N N . VAL A 1 110 ? 3.074 10.236 14.221 1.00 85.00 110 VAL A N 1
ATOM 872 C CA . VAL A 1 110 ? 2.325 11.472 14.526 1.00 85.00 110 VAL A CA 1
ATOM 873 C C . VAL A 1 110 ? 0.840 11.204 14.732 1.00 85.00 110 VAL A C 1
ATOM 875 O O . VAL A 1 110 ? 0.199 11.861 15.551 1.00 85.00 110 VAL A O 1
ATOM 878 N N . GLY A 1 111 ? 0.273 10.284 13.951 1.00 80.94 111 GLY A N 1
ATOM 879 C CA . GLY A 1 111 ? -1.145 9.945 14.023 1.00 80.94 111 GLY A CA 1
ATOM 880 C C . GLY A 1 111 ? -1.505 9.129 15.259 1.00 80.94 111 GLY A C 1
ATOM 881 O O . GLY A 1 111 ? -2.645 9.226 15.703 1.00 80.94 111 GLY A O 1
ATOM 882 N N . CYS A 1 112 ? -0.548 8.377 15.818 1.00 83.69 112 CYS A N 1
ATOM 883 C CA . CYS A 1 112 ? -0.734 7.510 16.984 1.00 83.69 112 CYS A CA 1
ATOM 884 C C . CYS A 1 112 ? -2.029 6.684 16.874 1.00 83.69 112 CYS A C 1
ATOM 886 O O . CYS A 1 112 ? -2.943 6.866 17.689 1.00 83.69 112 CYS A O 1
ATOM 888 N N . PRO A 1 113 ? -2.159 5.840 15.832 1.00 88.69 113 PRO A N 1
ATOM 889 C CA . PRO A 1 113 ? -3.393 5.117 15.579 1.00 88.69 113 PRO A CA 1
ATOM 890 C C . PRO A 1 113 ? -3.762 4.242 16.781 1.00 88.69 113 PRO A C 1
ATOM 892 O O . PRO A 1 113 ? -2.900 3.693 17.464 1.00 88.69 113 PRO A O 1
ATOM 895 N N . VAL A 1 114 ? -5.064 4.112 17.041 1.00 90.81 114 VAL A N 1
ATOM 896 C CA . VAL A 1 114 ? -5.573 3.285 18.145 1.00 90.81 114 VAL A CA 1
ATOM 897 C C . VAL A 1 114 ? -5.352 1.800 17.894 1.00 90.81 114 VAL A C 1
ATOM 899 O O . VAL A 1 114 ? -5.348 1.016 18.838 1.00 90.81 114 VAL A O 1
ATOM 902 N N . ASP A 1 115 ? -5.184 1.426 16.626 1.00 92.00 115 ASP A N 1
ATOM 903 C CA . ASP A 1 115 ? -4.758 0.098 16.227 1.00 92.00 115 ASP A CA 1
ATOM 904 C C . ASP A 1 115 ? -4.029 0.137 14.875 1.00 92.00 115 ASP A C 1
ATOM 906 O O . ASP A 1 115 ? -4.321 0.980 14.017 1.00 92.00 115 ASP A O 1
ATOM 910 N N . ARG A 1 116 ? -3.110 -0.810 14.679 1.00 92.50 116 ARG A N 1
ATOM 911 C CA . ARG A 1 116 ? -2.415 -1.057 13.414 1.00 92.50 116 ARG A CA 1
ATOM 912 C C . ARG A 1 116 ? -2.772 -2.443 12.901 1.00 92.50 116 ARG A C 1
ATOM 914 O O . ARG A 1 116 ? 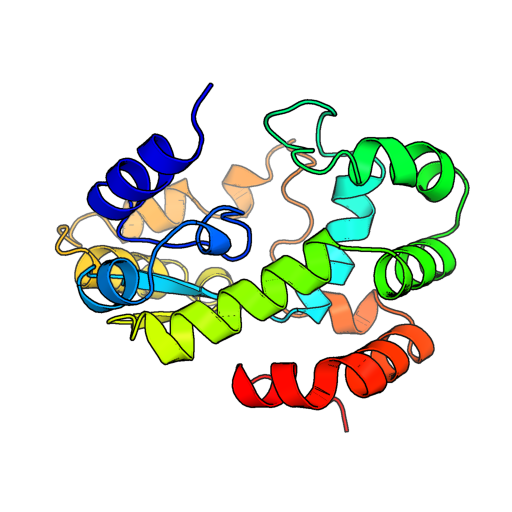-2.564 -3.436 13.594 1.00 92.50 116 ARG A O 1
ATOM 921 N N . ILE A 1 117 ? -3.252 -2.511 11.667 1.00 93.75 117 ILE A N 1
ATOM 922 C CA . ILE A 1 117 ? -3.705 -3.754 11.041 1.00 93.75 117 ILE A CA 1
ATOM 923 C C . ILE A 1 117 ? -2.887 -3.987 9.786 1.00 93.75 117 ILE A C 1
ATOM 925 O O . ILE A 1 117 ? -2.969 -3.223 8.823 1.00 93.75 117 ILE A O 1
ATOM 929 N N . ASP A 1 118 ? -2.079 -5.040 9.795 1.00 93.44 118 ASP A N 1
ATOM 930 C CA . ASP A 1 118 ? -1.268 -5.359 8.632 1.00 93.44 118 ASP A CA 1
ATOM 931 C C . ASP A 1 118 ? -2.099 -6.067 7.557 1.00 93.44 118 ASP A C 1
ATOM 933 O O . ASP A 1 118 ? -3.027 -6.822 7.847 1.00 93.44 118 ASP A O 1
ATOM 937 N N . PHE A 1 119 ? -1.747 -5.885 6.287 1.00 92.62 119 PHE A N 1
ATOM 938 C CA . PHE A 1 119 ? -2.344 -6.649 5.197 1.00 92.62 119 PHE A CA 1
ATOM 939 C C . PHE A 1 119 ? -2.187 -8.166 5.402 1.00 92.62 119 PHE A C 1
ATOM 941 O O . PHE A 1 119 ? -3.046 -8.937 4.967 1.00 92.62 119 PHE A O 1
ATOM 948 N N . ARG A 1 120 ? -1.137 -8.607 6.107 1.00 92.56 120 ARG A N 1
ATOM 949 C CA . ARG A 1 120 ? -0.983 -9.993 6.555 1.00 92.56 120 ARG A CA 1
ATOM 950 C C . ARG A 1 120 ? -2.079 -10.429 7.528 1.00 92.56 120 ARG A C 1
ATOM 952 O O . ARG A 1 120 ? -2.578 -11.542 7.364 1.00 92.56 120 ARG A O 1
ATOM 959 N N . ASP A 1 121 ? -2.495 -9.571 8.461 1.00 93.56 121 ASP A N 1
ATOM 960 C CA . ASP A 1 121 ? -3.613 -9.851 9.375 1.00 93.56 121 ASP A CA 1
ATOM 961 C C . ASP A 1 121 ? -4.903 -10.047 8.573 1.00 93.56 121 ASP A C 1
ATOM 963 O O . ASP A 1 121 ? -5.579 -11.059 8.724 1.00 93.56 121 ASP A O 1
ATOM 967 N N . ILE A 1 122 ? -5.185 -9.130 7.640 1.00 92.00 122 ILE A N 1
ATOM 968 C CA . ILE A 1 122 ? -6.369 -9.184 6.765 1.00 92.00 122 ILE A CA 1
ATOM 969 C C . ILE A 1 122 ? -6.379 -10.465 5.922 1.00 92.00 122 ILE A C 1
ATOM 971 O O . ILE A 1 122 ? -7.430 -11.059 5.699 1.00 92.00 122 ILE A O 1
ATOM 975 N N . SER A 1 123 ? -5.212 -10.889 5.438 1.00 90.50 123 SER A N 1
ATOM 976 C CA . SER A 1 123 ? -5.096 -12.061 4.566 1.00 90.50 123 SER A CA 1
ATOM 977 C C . SER A 1 123 ? -5.182 -13.387 5.330 1.00 90.50 123 SER A C 1
ATOM 979 O O . SER A 1 123 ? -5.616 -14.383 4.757 1.00 90.50 123 SER A O 1
ATOM 981 N N . THR A 1 124 ? -4.755 -13.411 6.597 1.00 91.25 124 THR A N 1
ATOM 982 C CA . THR A 1 124 ? -4.660 -14.639 7.409 1.00 91.25 124 THR A CA 1
ATOM 983 C C . THR A 1 124 ? -5.906 -14.860 8.261 1.00 91.25 124 THR A C 1
ATOM 985 O O . THR A 1 124 ? -6.394 -15.983 8.354 1.00 91.25 124 THR A O 1
ATOM 988 N N . ASP A 1 125 ? -6.426 -13.794 8.867 1.00 93.69 125 ASP A N 1
ATOM 989 C CA . ASP A 1 125 ? -7.615 -13.809 9.716 1.00 93.69 125 ASP A CA 1
ATOM 990 C C . ASP A 1 125 ? -8.469 -12.554 9.442 1.00 93.69 125 ASP A C 1
ATOM 992 O O . ASP A 1 125 ? -8.451 -11.581 10.209 1.00 93.69 125 ASP A O 1
ATOM 996 N N . PRO A 1 126 ? -9.209 -12.538 8.313 1.00 91.75 126 PRO A N 1
ATOM 997 C CA . PRO A 1 126 ? -10.012 -11.386 7.917 1.00 91.75 126 PRO A CA 1
ATOM 998 C C . PRO A 1 126 ? -11.088 -11.034 8.949 1.00 91.75 126 PRO A C 1
ATOM 1000 O O . PRO A 1 126 ? -11.401 -9.857 9.099 1.00 91.75 126 PRO A O 1
ATOM 1003 N N . GLY A 1 127 ? -11.630 -12.018 9.678 1.00 93.62 127 GLY A N 1
ATOM 1004 C CA . GLY A 1 127 ? -12.635 -11.787 10.717 1.00 93.62 127 GLY A CA 1
ATOM 1005 C C . GLY A 1 127 ? -12.071 -10.952 11.863 1.00 93.62 127 GLY A C 1
ATOM 1006 O O . GLY A 1 127 ? -12.588 -9.872 12.151 1.00 93.62 127 GLY A O 1
ATOM 1007 N N . ASN A 1 128 ? -10.955 -11.389 12.451 1.00 95.31 128 ASN A N 1
ATOM 1008 C CA . ASN A 1 128 ? -10.283 -10.636 13.511 1.00 95.31 128 ASN A CA 1
ATOM 1009 C C . ASN A 1 128 ? -9.802 -9.256 13.026 1.00 95.31 128 ASN A C 1
ATOM 1011 O O . ASN A 1 128 ? -9.932 -8.260 13.740 1.00 95.31 128 ASN A O 1
ATOM 1015 N N . ALA A 1 129 ? -9.281 -9.158 11.798 1.00 94.44 129 ALA A N 1
ATOM 1016 C CA . ALA A 1 129 ? -8.879 -7.873 11.229 1.00 94.44 129 ALA A CA 1
ATOM 1017 C C . ALA A 1 129 ? -10.072 -6.907 11.090 1.00 94.44 129 ALA A C 1
ATOM 1019 O O . ALA A 1 129 ? -9.978 -5.754 11.508 1.00 94.44 129 ALA A O 1
ATOM 1020 N N . ILE A 1 130 ? -11.212 -7.369 10.562 1.00 93.12 130 ILE A N 1
ATOM 1021 C CA . ILE A 1 130 ? -12.438 -6.563 10.450 1.00 93.12 130 ILE A CA 1
ATOM 1022 C C . ILE A 1 130 ? -12.942 -6.156 11.836 1.00 93.12 130 ILE A C 1
ATOM 1024 O O . ILE A 1 130 ? -13.258 -4.985 12.042 1.00 93.12 130 ILE A O 1
ATOM 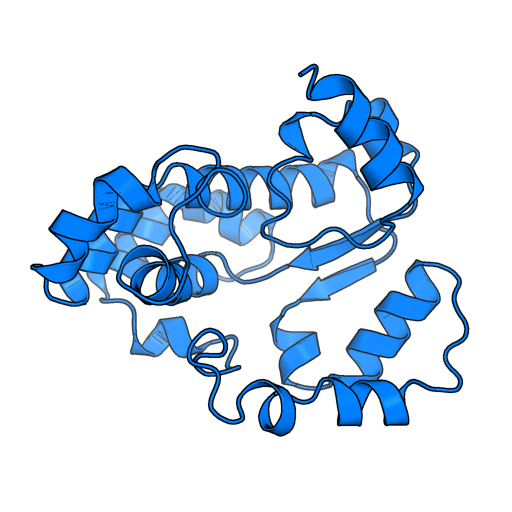1028 N N . GLU A 1 131 ? -12.970 -7.076 12.801 1.00 94.62 131 GLU A N 1
ATOM 1029 C CA . GLU A 1 131 ? -13.386 -6.774 14.171 1.00 94.62 131 GLU A CA 1
ATOM 1030 C C . GLU A 1 131 ? -12.539 -5.648 14.784 1.00 94.62 131 GLU A C 1
ATOM 1032 O O . GLU A 1 131 ? -13.084 -4.685 15.332 1.00 94.62 131 GLU A O 1
ATOM 1037 N N . ARG A 1 132 ? -11.210 -5.729 14.643 1.00 94.38 132 ARG A N 1
ATOM 1038 C CA . ARG A 1 132 ? -10.269 -4.702 15.112 1.00 94.38 132 ARG A CA 1
ATOM 1039 C C . ARG A 1 132 ? -10.504 -3.351 14.438 1.00 94.38 132 ARG A C 1
ATOM 1041 O O . ARG A 1 132 ? -10.528 -2.334 15.133 1.00 94.38 132 ARG A O 1
ATOM 1048 N N . ILE A 1 133 ? -10.763 -3.330 13.123 1.00 91.69 133 ILE A N 1
ATOM 1049 C CA . ILE A 1 133 ? -11.140 -2.101 12.402 1.00 91.69 133 ILE A CA 1
ATOM 1050 C C . ILE A 1 133 ? -12.402 -1.499 13.021 1.00 91.69 133 ILE A C 1
ATOM 1052 O O . ILE A 1 133 ? -12.379 -0.342 13.442 1.00 91.69 133 ILE A O 1
ATOM 1056 N N . LEU A 1 134 ? -13.492 -2.271 13.081 1.00 90.88 134 LEU A N 1
ATOM 1057 C CA . LEU A 1 134 ? -14.803 -1.802 13.539 1.00 90.88 134 LEU A CA 1
ATOM 1058 C C . LEU A 1 134 ? -14.734 -1.286 14.978 1.00 90.88 134 LEU A C 1
ATOM 1060 O O . LEU A 1 134 ? -15.184 -0.172 15.259 1.00 90.88 134 LEU A O 1
ATOM 1064 N N . ARG A 1 135 ? -14.074 -2.038 15.864 1.00 91.38 135 ARG A N 1
ATOM 1065 C CA . ARG A 1 135 ? -13.847 -1.643 17.255 1.00 91.38 135 ARG A CA 1
ATOM 1066 C C . ARG A 1 135 ? -13.027 -0.357 17.349 1.00 91.38 135 ARG A C 1
ATOM 1068 O O . ARG A 1 135 ? -13.417 0.551 18.082 1.00 91.38 135 ARG A O 1
ATOM 1075 N N . GLY A 1 136 ? -11.940 -0.247 16.584 1.00 87.75 136 GLY A N 1
ATOM 1076 C CA . GLY A 1 136 ? -11.074 0.933 16.570 1.00 87.75 136 GLY A CA 1
ATOM 1077 C C . GLY A 1 136 ? -11.789 2.206 16.108 1.00 87.75 136 GLY A C 1
ATOM 1078 O O . GLY A 1 136 ? -11.479 3.300 16.579 1.00 87.75 136 GLY A O 1
ATOM 1079 N N . ILE A 1 137 ? -12.805 2.080 15.248 1.00 85.88 137 ILE A N 1
ATOM 1080 C CA . ILE A 1 137 ? -13.610 3.219 14.786 1.00 85.88 137 ILE A CA 1
ATOM 1081 C C . ILE A 1 137 ? -14.917 3.422 15.570 1.00 85.88 137 ILE A C 1
ATOM 1083 O O . ILE A 1 137 ? -15.611 4.412 15.318 1.00 85.88 137 ILE A O 1
ATOM 1087 N N . GLY A 1 138 ? -15.230 2.553 16.537 1.00 87.56 138 GLY A N 1
ATOM 1088 C CA . GLY A 1 138 ? -16.422 2.625 17.390 1.00 87.56 138 GLY A CA 1
ATOM 1089 C C . GLY A 1 138 ? -17.721 2.166 16.716 1.00 87.56 138 GLY A C 1
ATOM 1090 O O . GLY A 1 138 ? -18.780 2.721 17.005 1.00 87.56 138 GLY A O 1
ATOM 1091 N N . VAL A 1 139 ? -17.638 1.204 15.795 1.00 88.81 139 VAL A N 1
ATOM 1092 C CA . VAL A 1 139 ? -18.777 0.566 15.110 1.00 88.81 139 VAL A CA 1
ATOM 1093 C C . VAL A 1 139 ? -19.035 -0.821 15.718 1.00 88.81 139 VAL A C 1
ATOM 1095 O O . VAL A 1 139 ? -18.110 -1.441 16.242 1.00 88.81 139 VAL A O 1
ATOM 1098 N N . SER A 1 140 ? -20.290 -1.291 15.680 1.00 91.00 140 SER A N 1
ATOM 1099 C CA . SER A 1 140 ? -20.651 -2.629 16.180 1.00 91.00 140 SER A CA 1
ATOM 1100 C C . SER A 1 140 ? -19.904 -3.738 15.433 1.00 91.00 140 SER A C 1
ATOM 1102 O O . SER A 1 140 ? -19.611 -3.602 14.247 1.00 91.00 140 SER A O 1
ATOM 1104 N N . THR A 1 141 ? -19.629 -4.840 16.128 1.00 92.56 141 THR A N 1
ATOM 1105 C CA . THR A 1 141 ? -18.920 -6.021 15.614 1.00 92.56 141 THR A CA 1
ATOM 1106 C C . THR A 1 141 ? -19.850 -7.213 15.365 1.00 92.56 141 THR A C 1
ATOM 1108 O O . THR A 1 141 ? -19.370 -8.312 15.109 1.00 92.56 141 THR A O 1
ATOM 1111 N N . ASP A 1 142 ? -21.169 -7.019 15.442 1.00 93.69 142 ASP A N 1
ATOM 1112 C CA . ASP A 1 142 ? -22.148 -8.113 15.330 1.00 93.69 142 ASP A CA 1
ATOM 1113 C C . ASP A 1 142 ? -22.123 -8.802 13.951 1.00 93.69 142 ASP A C 1
ATOM 1115 O O . ASP A 1 142 ? -22.356 -10.003 13.854 1.00 93.69 142 ASP A O 1
ATOM 1119 N N . ASP A 1 143 ? -21.773 -8.062 12.892 1.00 92.38 143 ASP A N 1
ATOM 1120 C CA . ASP A 1 143 ? -21.791 -8.545 11.504 1.00 92.38 143 ASP A CA 1
ATOM 1121 C C . ASP A 1 143 ? -20.407 -8.984 10.978 1.00 92.38 143 ASP A C 1
ATOM 1123 O O . ASP A 1 143 ? -20.230 -9.153 9.769 1.00 92.38 143 ASP A O 1
ATOM 1127 N N . VAL A 1 144 ? -19.399 -9.162 11.846 1.00 93.50 144 VAL A N 1
ATOM 1128 C CA . VAL A 1 144 ? -18.005 -9.446 11.432 1.00 93.50 144 VAL A CA 1
ATOM 1129 C C . VAL A 1 144 ? -17.902 -10.657 10.502 1.00 93.50 144 VAL A C 1
ATOM 1131 O O . VAL A 1 144 ? -17.226 -10.574 9.478 1.00 93.50 144 VAL A O 1
ATOM 1134 N N . GLU A 1 145 ? -18.586 -11.760 10.812 1.00 92.31 145 GLU A N 1
ATOM 1135 C CA . GLU A 1 145 ? -18.542 -12.973 9.982 1.00 92.31 145 GLU A CA 1
ATOM 1136 C C . GLU A 1 145 ? -19.141 -12.735 8.589 1.00 92.31 145 GLU A C 1
ATOM 1138 O O . GLU A 1 145 ? -18.558 -13.141 7.582 1.00 92.31 145 GLU A O 1
ATOM 1143 N N . SER A 1 146 ? -20.270 -12.018 8.520 1.00 92.31 146 SER A N 1
ATOM 1144 C CA . SER A 1 146 ? -20.911 -11.662 7.250 1.00 92.31 146 SER A CA 1
ATOM 1145 C C . SER A 1 146 ? -20.006 -10.765 6.406 1.00 92.31 146 SER A C 1
ATOM 1147 O O . SER A 1 146 ? -19.868 -10.981 5.202 1.00 92.31 146 SER A O 1
ATOM 1149 N N . LEU A 1 147 ? -19.358 -9.778 7.030 1.00 91.88 147 LEU A N 1
ATOM 1150 C CA . LEU A 1 147 ? -18.424 -8.879 6.354 1.00 91.88 147 LEU A CA 1
ATOM 1151 C C . LEU A 1 147 ? -17.174 -9.628 5.869 1.00 91.88 147 LEU A C 1
ATOM 1153 O O . LEU A 1 147 ? -16.724 -9.404 4.747 1.00 91.88 147 LEU A O 1
ATOM 1157 N N . ALA A 1 148 ? -16.623 -10.541 6.673 1.00 92.06 148 ALA A N 1
ATOM 1158 C CA . ALA A 1 148 ? -15.467 -11.348 6.285 1.00 92.06 148 ALA A CA 1
ATOM 1159 C C . ALA A 1 148 ? -15.767 -12.237 5.069 1.00 92.06 148 ALA A C 1
ATOM 1161 O O . ALA A 1 148 ? -14.930 -12.366 4.173 1.00 92.06 148 ALA A O 1
ATOM 1162 N N . ASP A 1 149 ? -16.971 -12.809 5.002 1.00 91.12 149 ASP A N 1
ATOM 1163 C CA . ASP A 1 149 ? -17.422 -13.584 3.848 1.00 91.12 149 ASP A CA 1
ATOM 1164 C C . ASP A 1 149 ? -17.666 -12.693 2.615 1.00 91.12 149 ASP A C 1
ATOM 1166 O O . ASP A 1 149 ? -17.206 -13.016 1.514 1.00 91.12 149 ASP A O 1
ATOM 1170 N N . GLU A 1 150 ? -18.354 -11.556 2.771 1.00 89.62 150 GLU A N 1
ATOM 1171 C CA . GLU A 1 150 ? -18.621 -10.584 1.697 1.00 89.62 150 GLU A CA 1
ATOM 1172 C C . GLU A 1 150 ? -17.331 -10.052 1.057 1.00 89.62 150 GLU A C 1
ATOM 1174 O O . GLU A 1 150 ? -17.202 -10.051 -0.170 1.00 89.62 150 GLU A O 1
ATOM 1179 N N . PHE A 1 151 ? -16.355 -9.663 1.881 1.00 88.12 151 PHE A N 1
ATOM 1180 C CA . PHE A 1 151 ? -15.079 -9.092 1.444 1.00 88.12 151 PHE A CA 1
ATOM 1181 C C . PHE A 1 151 ? -13.960 -10.127 1.283 1.00 88.12 151 PHE A C 1
ATOM 1183 O O . PHE A 1 151 ? -12.793 -9.761 1.123 1.00 88.12 151 PHE A O 1
ATOM 1190 N N . SER A 1 152 ? -14.291 -11.419 1.279 1.00 89.19 152 SER A N 1
ATOM 1191 C CA . SER A 1 152 ? -13.310 -12.473 1.036 1.00 89.19 152 SER A CA 1
ATOM 1192 C C . SER A 1 152 ? -12.627 -12.290 -0.324 1.00 89.19 152 SER A C 1
ATOM 1194 O O . SER A 1 152 ? -13.255 -11.953 -1.336 1.00 89.19 152 SER A O 1
ATOM 1196 N N . PHE A 1 153 ? -11.318 -12.563 -0.383 1.00 87.44 153 PHE A N 1
ATOM 1197 C CA . PHE A 1 153 ? -10.560 -12.454 -1.633 1.00 87.44 153 PHE A CA 1
ATOM 1198 C C . PHE A 1 153 ? -11.187 -13.298 -2.753 1.00 87.44 153 PHE A C 1
ATOM 1200 O O . PHE A 1 153 ? -11.251 -12.851 -3.894 1.00 87.44 153 PHE A O 1
ATOM 1207 N N . ALA A 1 154 ? -11.711 -14.482 -2.419 1.00 87.00 154 ALA A N 1
ATOM 1208 C CA . ALA A 1 154 ? -12.374 -15.370 -3.369 1.00 87.00 154 ALA A CA 1
ATOM 1209 C C . ALA A 1 154 ? -13.586 -14.720 -4.058 1.00 87.00 154 ALA A C 1
ATOM 1211 O O . ALA A 1 154 ? -13.773 -14.935 -5.254 1.00 87.00 154 ALA A O 1
ATOM 1212 N N . LYS A 1 155 ? -14.385 -13.914 -3.343 1.00 88.69 155 LYS A N 1
ATOM 1213 C CA . LYS A 1 155 ? -15.510 -13.171 -3.932 1.00 88.69 155 LYS A CA 1
ATOM 1214 C C . LYS A 1 155 ? -15.048 -11.928 -4.681 1.00 88.69 155 LYS A C 1
ATOM 1216 O O . LYS A 1 155 ? -15.485 -11.702 -5.805 1.00 88.69 155 LYS A O 1
ATOM 1221 N N . LEU A 1 156 ? -14.122 -11.159 -4.106 1.00 87.00 156 LEU A N 1
ATOM 1222 C CA . LEU A 1 156 ? -13.612 -9.932 -4.729 1.00 87.00 156 LEU A CA 1
ATOM 1223 C C . LEU A 1 156 ? -12.859 -10.203 -6.039 1.00 87.00 156 LEU A C 1
ATOM 1225 O O . LEU A 1 156 ? -12.951 -9.423 -6.987 1.00 87.00 156 LEU A O 1
ATOM 1229 N N . HIS A 1 157 ? -12.126 -11.314 -6.110 1.00 86.56 157 HIS A N 1
ATOM 1230 C CA . HIS A 1 157 ? -11.331 -11.678 -7.275 1.00 86.56 157 HIS A CA 1
ATOM 1231 C C . HIS A 1 157 ? -12.171 -12.072 -8.496 1.00 86.56 157 HIS A C 1
ATOM 1233 O O . HIS A 1 157 ? -11.638 -12.005 -9.600 1.00 86.56 157 HIS A O 1
ATOM 1239 N N . GLN A 1 158 ? -13.448 -12.457 -8.339 1.00 82.25 158 GLN A N 1
ATOM 1240 C CA . GLN A 1 158 ? -14.299 -13.037 -9.396 1.00 82.25 158 GLN A CA 1
ATOM 1241 C C . GLN A 1 158 ? -14.308 -12.211 -10.697 1.00 82.25 158 GLN A C 1
ATOM 1243 O O . GLN A 1 158 ? -15.134 -11.326 -10.901 1.00 82.25 158 GLN A O 1
ATOM 1248 N N . GLY A 1 159 ? -13.368 -12.513 -11.598 1.00 74.69 159 GLY A N 1
ATOM 1249 C CA . GLY A 1 159 ? -13.186 -11.826 -12.877 1.00 74.69 159 GLY A CA 1
ATOM 1250 C C . GLY A 1 159 ? -12.579 -10.422 -12.796 1.00 74.69 159 GLY A C 1
ATOM 1251 O O . GLY A 1 159 ? -12.497 -9.751 -13.824 1.00 74.69 159 GLY A O 1
ATOM 1252 N N . ASN A 1 160 ? -12.139 -9.960 -11.622 1.00 80.25 160 ASN A N 1
ATOM 1253 C CA . ASN A 1 160 ? -11.610 -8.612 -11.458 1.00 80.25 160 ASN A CA 1
ATOM 1254 C C . ASN A 1 160 ? -10.066 -8.611 -11.400 1.00 80.25 160 ASN A C 1
ATOM 1256 O O . ASN A 1 160 ? -9.479 -8.941 -10.364 1.00 80.25 160 ASN A O 1
ATOM 1260 N N . PRO A 1 161 ? -9.379 -8.172 -12.476 1.00 77.38 161 PRO A N 1
ATOM 1261 C CA . PRO A 1 161 ? -7.921 -8.227 -12.569 1.00 77.38 161 PRO A CA 1
ATOM 1262 C C . PRO A 1 161 ? -7.197 -7.260 -11.619 1.00 77.38 161 PRO A C 1
ATOM 1264 O O . PRO A 1 161 ? -5.976 -7.380 -11.469 1.00 77.38 161 PRO A O 1
ATOM 1267 N N . HIS A 1 162 ? -7.915 -6.327 -10.976 1.00 79.75 162 HIS A N 1
ATOM 1268 C CA . HIS A 1 162 ? -7.368 -5.460 -9.929 1.00 79.75 162 HIS A CA 1
ATOM 1269 C C . HIS A 1 162 ? -6.954 -6.255 -8.681 1.00 79.75 162 HIS A C 1
ATOM 1271 O O . HIS A 1 162 ? -5.958 -5.913 -8.043 1.00 79.75 162 HIS A O 1
ATOM 1277 N N . TYR A 1 163 ? -7.668 -7.336 -8.355 1.00 82.88 163 TYR A N 1
ATOM 1278 C CA . TYR A 1 163 ? -7.345 -8.219 -7.236 1.00 82.88 163 TYR A CA 1
ATOM 1279 C C . TYR A 1 163 ? -6.425 -9.337 -7.731 1.00 82.88 163 TYR A C 1
ATOM 1281 O O . TYR A 1 163 ? -6.861 -10.247 -8.425 1.00 82.88 163 TYR A O 1
ATOM 1289 N N . ARG A 1 164 ? -5.122 -9.243 -7.435 1.00 83.31 164 ARG A N 1
ATOM 1290 C CA . ARG A 1 164 ? -4.094 -10.067 -8.099 1.00 83.31 164 ARG A CA 1
ATOM 1291 C C . ARG A 1 164 ? -3.848 -11.432 -7.447 1.00 83.31 164 ARG A C 1
ATOM 1293 O O . ARG A 1 164 ? -4.059 -12.446 -8.095 1.00 83.31 164 ARG A O 1
ATOM 1300 N N . ARG A 1 165 ? -3.336 -11.450 -6.212 1.00 85.81 165 ARG A N 1
ATOM 1301 C CA . ARG A 1 165 ? -2.956 -12.690 -5.498 1.00 85.81 165 ARG A CA 1
ATOM 1302 C C . ARG A 1 165 ? -3.540 -12.810 -4.093 1.00 85.81 165 ARG A C 1
ATOM 1304 O O . ARG A 1 165 ? -3.638 -13.919 -3.597 1.00 85.81 165 ARG A O 1
ATOM 1311 N N . GLY A 1 166 ? -3.859 -11.693 -3.435 1.00 86.62 166 GLY A N 1
ATOM 1312 C CA . GLY A 1 166 ? -4.333 -11.707 -2.045 1.00 86.62 166 GLY A CA 1
ATOM 1313 C C . GLY A 1 166 ? -3.300 -12.202 -1.023 1.00 86.62 166 GLY A C 1
ATOM 1314 O O . GLY A 1 166 ? -3.636 -12.338 0.140 1.00 86.62 166 GLY A O 1
ATOM 1315 N N . ASN A 1 167 ? -2.057 -12.464 -1.441 1.00 91.50 167 ASN A N 1
ATOM 1316 C CA . ASN A 1 167 ? -0.989 -12.963 -0.581 1.00 91.50 167 ASN A CA 1
ATOM 1317 C C . ASN A 1 167 ? -0.077 -11.791 -0.146 1.00 91.50 167 ASN A C 1
ATOM 1319 O O . ASN A 1 167 ? 0.421 -11.069 -1.021 1.00 91.50 167 ASN A O 1
ATOM 1323 N N . PRO A 1 168 ? 0.137 -11.573 1.167 1.00 91.31 168 PRO A N 1
ATOM 1324 C CA . PRO A 1 168 ? 0.975 -10.491 1.687 1.00 91.31 168 PRO A CA 1
ATOM 1325 C C . PRO A 1 168 ? 2.464 -10.654 1.356 1.00 91.31 168 PRO A C 1
ATOM 1327 O O . PRO A 1 168 ? 3.149 -9.648 1.175 1.00 91.31 168 PRO A O 1
ATOM 1330 N N . ASP A 1 169 ? 2.936 -11.891 1.203 1.00 92.25 169 ASP A N 1
ATOM 1331 C CA . ASP A 1 169 ? 4.359 -12.236 1.111 1.00 92.25 169 ASP A CA 1
ATOM 1332 C C . ASP A 1 169 ? 4.794 -12.635 -0.305 1.00 92.25 169 ASP A C 1
ATOM 1334 O O . ASP A 1 169 ? 5.947 -12.989 -0.533 1.00 92.25 169 ASP A O 1
ATOM 1338 N N . SER A 1 170 ? 3.906 -12.513 -1.299 1.00 92.81 170 SER A N 1
ATOM 1339 C CA . SER A 1 170 ? 4.209 -12.916 -2.681 1.00 92.81 170 SER A CA 1
ATOM 1340 C C . SER A 1 170 ? 5.352 -12.125 -3.327 1.00 92.81 170 SER A C 1
ATOM 1342 O O . SER A 1 170 ? 5.859 -12.527 -4.368 1.00 92.81 170 SER A O 1
ATOM 1344 N N . TRP A 1 171 ? 5.769 -11.010 -2.719 1.00 94.56 171 TRP A N 1
ATOM 1345 C CA . TRP A 1 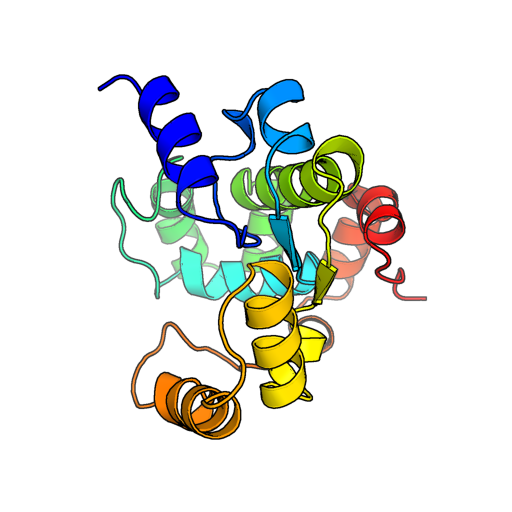171 ? 6.931 -10.239 -3.153 1.00 94.56 171 TRP A CA 1
ATOM 1346 C C . TRP A 1 171 ? 8.236 -11.036 -3.063 1.00 94.56 171 TRP A C 1
ATOM 1348 O O . TRP A 1 171 ? 9.126 -10.775 -3.862 1.00 94.56 171 TRP A O 1
ATOM 1358 N N . GLN A 1 172 ? 8.334 -12.008 -2.150 1.00 93.88 172 GLN A N 1
ATOM 1359 C CA . GLN A 1 172 ? 9.542 -12.823 -1.960 1.00 93.88 172 GLN A CA 1
ATOM 1360 C C . GLN A 1 172 ? 9.876 -13.662 -3.196 1.00 93.88 172 GLN A C 1
ATOM 1362 O O . GLN A 1 172 ? 11.039 -13.896 -3.491 1.00 93.88 172 GLN A O 1
ATOM 1367 N N . GLU A 1 173 ? 8.851 -14.099 -3.926 1.00 93.12 173 GLU A N 1
ATOM 1368 C CA . GLU A 1 173 ? 8.999 -14.906 -5.141 1.00 93.12 173 GLU A CA 1
ATOM 1369 C C . GLU A 1 173 ? 8.972 -14.054 -6.421 1.00 93.12 173 GLU A C 1
ATOM 1371 O O . GLU A 1 173 ? 9.354 -14.523 -7.490 1.00 93.12 173 GLU A O 1
ATOM 1376 N N . GLU A 1 174 ? 8.448 -12.825 -6.345 1.00 93.31 174 GLU A N 1
ATOM 1377 C CA . GLU A 1 174 ? 8.225 -11.955 -7.507 1.00 93.31 174 GLU A CA 1
ATOM 1378 C C . GLU A 1 174 ? 9.365 -10.973 -7.756 1.00 93.31 174 GLU A C 1
ATOM 1380 O O . GLU A 1 174 ? 9.676 -10.676 -8.910 1.00 93.31 174 GLU A O 1
ATOM 1385 N N . LEU A 1 175 ? 9.939 -10.413 -6.690 1.00 96.31 175 LEU A N 1
ATOM 1386 C CA . LEU A 1 175 ? 10.971 -9.396 -6.816 1.00 96.31 175 LEU A CA 1
ATOM 1387 C C . LEU A 1 175 ? 12.333 -10.064 -7.047 1.00 96.31 175 LEU A C 1
ATOM 1389 O O . LEU A 1 175 ? 12.717 -10.925 -6.260 1.00 96.31 175 LEU A O 1
ATOM 1393 N N . PRO A 1 176 ? 13.095 -9.649 -8.075 1.00 97.19 176 PRO A N 1
ATOM 1394 C CA . PRO A 1 176 ? 14.475 -10.091 -8.243 1.00 97.19 176 PRO A CA 1
ATOM 1395 C C . PRO A 1 176 ? 15.345 -9.760 -7.020 1.00 97.19 176 PRO A C 1
ATOM 1397 O O . PRO A 1 176 ? 15.185 -8.695 -6.420 1.00 97.19 176 PRO A O 1
ATOM 1400 N N . ASP A 1 177 ? 16.327 -10.609 -6.707 1.00 96.44 177 ASP A N 1
ATOM 1401 C CA . ASP A 1 177 ? 17.237 -10.421 -5.563 1.00 96.44 177 ASP A CA 1
ATOM 1402 C C . ASP A 1 177 ? 17.932 -9.051 -5.565 1.00 96.44 177 ASP A C 1
ATOM 1404 O O . ASP A 1 177 ? 18.113 -8.424 -4.520 1.00 96.44 177 ASP A O 1
ATOM 1408 N N . ASP A 1 178 ? 18.316 -8.550 -6.743 1.00 97.12 178 ASP A N 1
ATOM 1409 C CA . ASP A 1 178 ? 18.950 -7.239 -6.870 1.00 97.12 178 ASP A CA 1
ATOM 1410 C C . ASP A 1 178 ? 17.981 -6.085 -6.582 1.00 97.12 178 ASP A C 1
ATOM 1412 O O . ASP A 1 178 ? 18.397 -5.066 -6.031 1.00 97.12 178 ASP A O 1
ATOM 1416 N N . VAL A 1 179 ? 16.691 -6.262 -6.881 1.00 97.56 179 VAL A N 1
ATOM 1417 C CA . VAL A 1 179 ? 15.636 -5.311 -6.512 1.00 97.56 179 VAL A CA 1
ATOM 1418 C C . VAL A 1 179 ? 15.387 -5.349 -5.008 1.00 97.56 179 VAL A C 1
ATOM 1420 O O . VAL A 1 179 ? 15.261 -4.286 -4.408 1.00 97.56 179 VAL A O 1
ATOM 1423 N N . ILE A 1 180 ? 15.348 -6.534 -4.387 1.00 96.25 180 ILE A N 1
ATOM 1424 C CA . ILE A 1 180 ? 15.191 -6.675 -2.929 1.00 96.25 180 ILE A CA 1
ATOM 1425 C C . ILE A 1 180 ? 16.350 -5.980 -2.211 1.00 96.25 180 ILE A C 1
ATOM 1427 O O . ILE A 1 180 ? 16.115 -5.110 -1.374 1.00 96.25 180 ILE A O 1
ATOM 1431 N N . ARG A 1 181 ? 17.594 -6.284 -2.602 1.00 95.75 181 ARG A N 1
ATOM 1432 C CA . ARG A 1 181 ? 18.785 -5.643 -2.034 1.00 95.75 181 ARG A CA 1
ATOM 1433 C C . ARG A 1 181 ? 18.767 -4.129 -2.243 1.00 95.75 181 ARG A C 1
ATOM 1435 O O . ARG A 1 181 ? 18.986 -3.385 -1.295 1.00 95.75 181 ARG A O 1
ATOM 1442 N N . GLY A 1 182 ? 18.450 -3.660 -3.452 1.00 96.50 182 GLY A N 1
ATOM 1443 C CA . GLY A 1 182 ? 18.337 -2.225 -3.728 1.00 96.50 182 GLY A CA 1
ATOM 1444 C C . GLY A 1 182 ? 17.237 -1.543 -2.905 1.00 96.50 182 GLY A C 1
ATOM 1445 O O . GLY A 1 182 ? 17.385 -0.388 -2.505 1.00 96.50 182 GLY A O 1
ATOM 1446 N N . PHE A 1 183 ? 16.145 -2.252 -2.607 1.00 95.94 183 PHE A N 1
ATOM 1447 C CA . PHE A 1 183 ? 15.093 -1.765 -1.717 1.00 95.94 183 PHE A CA 1
ATOM 1448 C C . PHE A 1 183 ? 15.606 -1.610 -0.285 1.00 95.94 183 PHE A C 1
ATOM 1450 O O . PHE A 1 183 ? 15.358 -0.585 0.341 1.00 95.94 183 PHE A O 1
ATOM 1457 N N . GLU A 1 184 ? 16.330 -2.598 0.234 1.00 94.56 184 GLU A N 1
ATOM 1458 C CA . GLU A 1 184 ? 16.895 -2.566 1.587 1.00 94.56 184 GLU A CA 1
ATOM 1459 C C . GLU A 1 184 ? 17.989 -1.511 1.742 1.00 94.56 184 GLU A C 1
ATOM 1461 O O . GLU A 1 184 ? 18.022 -0.804 2.747 1.00 94.56 184 GLU A O 1
ATOM 1466 N N . GLU A 1 185 ? 18.842 -1.345 0.732 1.00 95.56 185 GLU A N 1
ATOM 1467 C CA . GLU A 1 185 ? 19.839 -0.274 0.692 1.00 95.56 185 GLU A CA 1
ATOM 1468 C C . GLU A 1 185 ? 19.178 1.110 0.736 1.00 95.56 185 GLU A C 1
ATOM 1470 O O . GLU A 1 185 ? 19.687 2.023 1.387 1.00 95.56 185 GLU A O 1
ATOM 1475 N N . LYS A 1 186 ? 18.033 1.268 0.061 1.00 95.56 186 LYS A N 1
ATOM 1476 C CA . LYS A 1 186 ? 17.330 2.550 -0.058 1.00 95.56 186 LYS A CA 1
ATOM 1477 C C . LYS A 1 186 ? 16.393 2.858 1.112 1.00 95.56 186 LYS A C 1
ATOM 1479 O O . LYS A 1 186 ? 16.302 4.017 1.498 1.00 95.56 186 LYS A O 1
ATOM 1484 N N . TRP A 1 187 ? 15.694 1.853 1.640 1.00 95.31 187 TRP A N 1
ATOM 1485 C CA . TRP A 1 187 ? 14.596 2.006 2.607 1.00 95.31 187 TRP A CA 1
ATOM 1486 C C . TRP A 1 187 ? 14.675 1.043 3.802 1.00 95.31 187 TRP A C 1
ATOM 1488 O O . TRP A 1 187 ? 13.688 0.820 4.505 1.00 95.31 187 TRP A O 1
ATOM 1498 N N . GLY A 1 188 ? 15.826 0.417 4.051 1.00 94.38 188 GLY A N 1
ATOM 1499 C CA . GLY A 1 188 ? 15.978 -0.557 5.136 1.00 94.38 188 GLY A CA 1
ATOM 1500 C C . GLY A 1 188 ? 15.705 0.026 6.526 1.00 94.38 188 GLY A C 1
ATOM 1501 O O . GLY A 1 188 ? 15.194 -0.676 7.403 1.00 94.38 188 GLY A O 1
ATOM 1502 N N . HIS A 1 189 ? 15.989 1.316 6.733 1.00 94.31 189 HIS A N 1
ATOM 1503 C CA . HIS A 1 189 ? 15.659 1.999 7.983 1.00 94.31 189 HIS A CA 1
ATOM 1504 C C . HIS A 1 189 ? 14.141 2.123 8.166 1.00 94.31 189 HIS A C 1
ATOM 1506 O O . HIS A 1 189 ? 13.611 1.7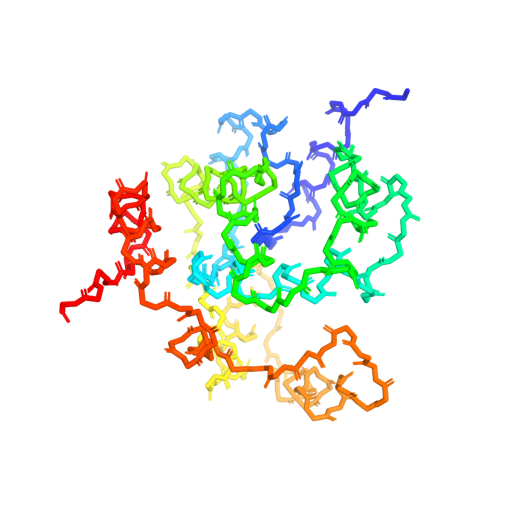42 9.207 1.00 94.31 189 HIS A O 1
ATOM 1512 N N . GLU A 1 190 ? 13.444 2.578 7.132 1.00 94.19 190 GLU A N 1
ATOM 1513 C CA . GLU A 1 190 ? 11.997 2.747 7.072 1.00 94.19 190 GLU A CA 1
ATOM 1514 C C . GLU A 1 190 ? 11.263 1.416 7.251 1.00 94.19 190 GLU A C 1
ATOM 1516 O O . GLU A 1 190 ? 10.300 1.341 8.014 1.00 94.19 190 GLU A O 1
ATOM 1521 N N . LEU A 1 191 ? 11.748 0.343 6.613 1.00 93.38 191 LEU A N 1
ATOM 1522 C CA . LEU A 1 191 ? 11.226 -1.013 6.809 1.00 93.38 191 LEU A CA 1
ATOM 1523 C C . LEU A 1 191 ? 11.294 -1.421 8.281 1.00 93.38 191 LEU A C 1
ATOM 1525 O O . LEU A 1 191 ? 10.296 -1.885 8.835 1.00 93.38 191 LEU A O 1
ATOM 1529 N N . LYS A 1 192 ? 12.440 -1.186 8.930 1.00 92.31 192 LYS A N 1
ATOM 1530 C CA . LYS A 1 192 ? 12.630 -1.488 10.350 1.00 92.31 192 LYS A CA 1
ATOM 1531 C C . LYS A 1 192 ? 11.721 -0.643 11.243 1.00 92.31 192 LYS A C 1
ATOM 1533 O O . LYS A 1 192 ? 11.144 -1.190 12.180 1.00 92.31 192 LYS A O 1
ATOM 1538 N N . THR A 1 193 ? 11.574 0.651 10.961 1.00 90.81 193 THR A N 1
ATOM 1539 C CA . THR A 1 193 ? 10.652 1.548 11.683 1.00 90.81 193 THR A CA 1
ATOM 1540 C C . THR A 1 193 ? 9.213 1.055 11.581 1.00 90.81 193 THR A C 1
ATOM 1542 O O . THR A 1 193 ? 8.491 1.026 12.572 1.00 90.81 193 THR A O 1
ATOM 1545 N N . LEU A 1 194 ? 8.818 0.570 10.404 1.00 90.31 194 LEU A N 1
ATOM 1546 C CA . LEU A 1 194 ? 7.516 -0.047 10.178 1.00 90.31 194 LEU A CA 1
ATOM 1547 C C . LEU A 1 194 ? 7.435 -1.501 10.680 1.00 90.31 194 LEU A C 1
ATOM 1549 O O . LEU A 1 194 ? 6.395 -2.131 10.515 1.00 90.31 194 LEU A O 1
ATOM 1553 N N . GLY A 1 195 ? 8.467 -2.053 11.319 1.00 91.62 195 GLY A N 1
ATOM 1554 C CA . GLY A 1 195 ? 8.440 -3.399 11.901 1.00 91.62 195 GLY A CA 1
ATOM 1555 C C . GLY A 1 195 ? 8.579 -4.550 10.897 1.00 91.62 195 GLY A C 1
ATOM 1556 O O . GLY A 1 195 ? 8.350 -5.699 11.268 1.00 91.62 195 GLY A O 1
ATOM 1557 N N . TYR A 1 196 ? 8.970 -4.278 9.650 1.00 91.44 196 TYR A N 1
ATOM 1558 C CA . TYR A 1 196 ? 9.289 -5.317 8.671 1.00 91.44 196 TYR A CA 1
ATOM 1559 C C . TYR A 1 196 ? 10.767 -5.696 8.768 1.00 91.44 196 TYR A C 1
ATOM 1561 O O . TYR A 1 196 ? 11.653 -4.839 8.783 1.00 91.44 196 TYR A O 1
ATOM 1569 N N . SER A 1 197 ? 11.049 -6.997 8.832 1.00 81.75 197 SER A N 1
ATOM 1570 C CA . SER A 1 197 ? 12.424 -7.496 8.853 1.00 81.75 197 SER A CA 1
ATOM 1571 C C . SER A 1 197 ? 13.108 -7.268 7.504 1.00 81.75 197 SER A C 1
ATOM 1573 O O . SER A 1 197 ? 12.524 -7.545 6.447 1.00 81.75 197 SER A O 1
ATOM 1575 N N . ALA A 1 198 ? 14.364 -6.814 7.554 1.00 65.00 198 ALA A N 1
ATOM 1576 C CA . ALA A 1 198 ? 15.286 -6.973 6.437 1.00 65.00 198 ALA A CA 1
ATOM 1577 C C . ALA A 1 198 ? 15.453 -8.473 6.158 1.00 65.00 198 ALA A C 1
ATOM 1579 O O . ALA A 1 198 ? 15.466 -9.285 7.089 1.00 65.00 198 ALA A O 1
ATOM 1580 N N . THR A 1 199 ? 15.505 -8.833 4.886 1.00 62.59 199 THR A N 1
ATOM 1581 C CA . THR A 1 199 ? 15.742 -10.204 4.445 1.00 62.59 199 THR A CA 1
ATOM 1582 C C . THR A 1 199 ? 17.216 -10.492 4.734 1.00 62.59 199 THR A C 1
ATOM 1584 O O . THR A 1 199 ? 18.098 -9.879 4.145 1.00 62.59 199 THR A O 1
ATOM 1587 N N . THR A 1 200 ? 17.483 -11.327 5.739 1.00 47.00 200 THR A N 1
ATOM 1588 C CA . THR A 1 200 ? 18.833 -11.837 6.045 1.00 47.00 200 THR A CA 1
ATOM 1589 C C . THR A 1 200 ? 19.362 -12.720 4.936 1.00 47.00 200 THR A C 1
ATOM 1591 O O . THR A 1 200 ? 18.558 -13.557 4.464 1.00 47.00 200 THR A O 1
#

Radius of gyration: 17.28 Å; chains: 1; bounding box: 42×39×41 Å

Secondary structure (DSSP, 8-state):
--THHHHHHHHHH--EE-TT-S-GGGS-HHHHTTS--EEEE--HHHHHHHHHHIIIIISPPSTTT-TTSHHHHHHHHHTTS-HHHHHHHHHHH-HHHHHHHHHHHHIIIII--SEEEEHHHHHH-HHHHHHHHHHHHT---TTHHHHHHHT-HHHHTTT-TTS----TTTHHHHS-HHHHHHHHHHHHHHHHHTTPPP--

pLDDT: mean 83.89, std 15.77, range [28.56, 98.19]